Protein 5TBQ (pdb70)

Solvent-accessible surface area: 1868 Å² total

Organism: Conus rolani (NCBI:txid745791)

Radius of gyration: 8.28 Å; Cα contacts (8 Å, |Δi|>4): 1; chains: 1; bounding box: 26×5×5 Å

Sequence (13 aa):
GELAKAFARLANYGELAKAFARLANYGELAKAFARLANYGELAKAFARLANYGELAKAFARLANYGELAKAFARLANYGELAKAFARLANYGELAKAFARLANYGELAKAFARLANYGELAKAFARLANYGELAKAFARLANYGELAKAFARLANYGELAKAFARLANYGELAKAFARLANYGELAKAFARLANYGELAKAFARLANYGELAKAFARLANYGELAKAFARLANYGELAKAFARLANYGELAKAFARLANY

Structure (mmCIF, N/CA/C/O backbone):
data_5TBQ
#
_entry.id   5TBQ
#
loop_
_atom_site.group_PDB
_atom_site.id
_atom_site.type_symbol
_atom_site.label_atom_id
_atom_site.label_alt_id
_atom_site.label_comp_id
_atom_site.label_asym_id
_atom_site.label_entity_id
_atom_site.label_seq_id
_atom_site.pdbx_PDB_ins_code
_atom_site.Cartn_x
_atom_site.Cartn_y
_atom_site.Cartn_z
_atom_site.occupancy
_atom_site.B_iso_or_equiv
_atom_site.auth_seq_id
_atom_site.auth_comp_id
_atom_site.auth_asym_id
_atom_site.auth_atom_id
_atom_site.pdbx_PDB_model_num
ATOM 1 N N . GLY A 1 1 ? 2.073 3.735 1.024 1.00 0.66 1 GLY A N 1
ATOM 2 C CA . GLY A 1 1 ? 1.748 2.343 0.587 1.00 0.58 1 GLY A CA 1
ATOM 3 C C . GLY A 1 1 ? 2.927 1.421 0.912 1.00 0.45 1 GLY A C 1
ATOM 4 O O . GLY A 1 1 ? 4.037 1.872 1.091 1.00 0.51 1 GLY A O 1
ATOM 10 N N . GLU A 1 2 ? 2.694 0.137 0.995 1.00 0.39 2 GLU A N 1
ATOM 11 C CA . GLU A 1 2 ? 3.803 -0.819 1.317 1.00 0.33 2 GLU A CA 1
ATOM 12 C C . GLU A 1 2 ? 4.995 -0.596 0.371 1.00 0.26 2 GLU A C 1
ATOM 13 O O . GLU A 1 2 ? 6.120 -0.400 0.803 1.00 0.28 2 GLU A O 1
ATOM 59 N N . LEU A 1 5 ? 7.312 1.956 1.331 1.00 0.19 5 LEU A N 1
ATOM 60 C CA . LEU A 1 5 ? 8.212 1.572 2.448 1.00 0.20 5 LEU A CA 1
ATOM 61 C C . LEU A 1 5 ? 9.162 0.481 1.954 1.00 0.19 5 LEU A C 1
ATOM 62 O O . LEU A 1 5 ? 10.350 0.510 2.223 1.00 0.27 5 LEU A O 1
ATOM 78 N N . ALA A 1 6 ? 8.645 -0.475 1.223 1.00 0.19 6 ALA A N 1
ATOM 79 C CA . ALA A 1 6 ? 9.511 -1.571 0.695 1.00 0.25 6 ALA A CA 1
ATOM 80 C C . ALA A 1 6 ? 10.701 -0.958 -0.055 1.00 0.24 6 ALA A C 1
ATOM 81 O O . ALA A 1 6 ? 11.847 -1.291 0.198 1.00 0.32 6 ALA A O 1
ATOM 105 N N . LYS A 1 8 ? 12.039 2.015 0.181 1.00 0.23 8 LYS A N 1
ATOM 106 C CA . LYS A 1 8 ? 12.931 2.634 1.202 1.00 0.25 8 LYS A CA 1
ATOM 107 C C . LYS A 1 8 ? 13.595 1.526 2.021 1.00 0.27 8 LYS A C 1
ATOM 108 O O . LYS A 1 8 ? 14.797 1.521 2.223 1.00 0.33 8 LYS A O 1
ATOM 127 N N . ALA A 1 9 ? 12.822 0.578 2.483 1.00 0.26 9 ALA A N 1
ATOM 128 C CA . ALA A 1 9 ? 13.401 -0.539 3.283 1.00 0.28 9 ALA A CA 1
ATOM 129 C C . ALA A 1 9 ? 14.449 -1.292 2.450 1.00 0.24 9 ALA A C 1
ATOM 130 O O . ALA A 1 9 ? 15.476 -1.717 2.959 1.00 0.24 9 ALA A O 1
ATOM 154 N N . PHE A 1 11 ? 16.131 -0.042 -0.350 1.00 0.22 11 PHE A N 1
ATOM 155 C CA . PHE A 1 11 ? 17.259 0.896 -0.630 1.00 0.21 11 PHE A CA 1
ATOM 156 C C . PHE A 1 11 ? 18.024 1.104 0.674 1.00 0.19 11 PHE A C 1
ATOM 157 O O . PHE A 1 11 ? 19.235 1.194 0.689 1.00 0.21 11 PHE A O 1
ATOM 174 N N . ALA A 1 12 ? 17.322 1.148 1.776 1.00 0.20 12 ALA A N 1
ATOM 175 C CA . ALA A 1 12 ? 18.000 1.323 3.087 1.00 0.20 12 ALA A CA 1
ATOM 176 C C . ALA A 1 12 ? 18.993 0.179 3.294 1.00 0.17 12 ALA A C 1
ATOM 177 O O . ALA A 1 12 ? 20.001 0.339 3.945 1.00 0.21 12 ALA A O 1
ATOM 184 N N . ARG A 1 13 ? 18.716 -0.975 2.747 1.00 0.17 13 ARG A N 1
ATOM 185 C CA . ARG A 1 13 ? 19.653 -2.125 2.922 1.00 0.19 13 ARG A CA 1
ATOM 186 C C . ARG A 1 13 ? 20.853 -1.988 1.971 1.00 0.19 13 ARG A C 1
ATOM 187 O O . ARG A 1 13 ? 21.986 -1.863 2.401 1.00 0.24 13 ARG A O 1
ATOM 225 N N . LEU A 1 15 ? 21.908 0.455 0.236 1.00 0.20 15 LEU A N 1
ATOM 226 C CA . LEU A 1 15 ? 22.668 1.721 0.426 1.00 0.25 15 LEU A CA 1
ATOM 227 C C . LEU A 1 15 ? 23.215 1.822 1.860 1.00 0.26 15 LEU A C 1
ATOM 228 O O . LEU A 1 15 ? 24.074 2.634 2.142 1.00 0.31 15 LEU A O 1
ATOM 244 N N . ALA A 1 16 ? 22.747 1.002 2.765 1.00 0.27 16 ALA A N 1
ATOM 245 C CA . ALA A 1 16 ? 23.273 1.069 4.166 1.00 0.30 16 ALA A CA 1
ATOM 246 C C . ALA A 1 16 ? 24.701 0.511 4.220 1.00 0.27 16 ALA A C 1
ATOM 247 O O . ALA A 1 16 ? 25.535 0.997 4.956 1.00 0.35 16 ALA A O 1
ATOM 254 N N . ASN A 1 17 ? 24.990 -0.515 3.461 1.00 0.29 17 ASN A N 1
ATOM 255 C CA . ASN A 1 17 ? 26.368 -1.101 3.500 1.00 0.40 17 ASN A CA 1
ATOM 256 C C . ASN A 1 17 ? 27.389 -0.119 2.903 1.00 0.39 17 ASN A C 1
ATOM 257 O O . ASN A 1 17 ? 28.582 -0.347 2.959 1.00 0.48 17 ASN A O 1
ATOM 268 N N . TYR A 1 18 ? 26.938 0.966 2.331 1.00 0.36 18 TYR A N 1
ATOM 269 C CA . TYR A 1 18 ? 27.887 1.950 1.733 1.00 0.42 18 TYR A CA 1
ATOM 270 C C . TYR A 1 18 ? 28.525 2.796 2.847 1.00 0.50 18 TYR A C 1
ATOM 271 O O . TYR A 1 18 ? 28.765 3.973 2.679 1.00 0.63 18 TYR A O 1
ATOM 292 N N . GLY A 1 1 ? 1.678 3.395 0.521 1.00 0.66 1 GLY A N 2
ATOM 293 C CA . GLY A 1 1 ? 1.535 1.949 0.167 1.00 0.58 1 GLY A CA 2
ATOM 294 C C . GLY A 1 1 ? 2.782 1.187 0.630 1.00 0.45 1 GLY A C 2
ATOM 295 O O . GLY A 1 1 ? 3.795 1.782 0.928 1.00 0.51 1 GLY A O 2
ATOM 301 N N . GLU A 1 2 ? 2.715 -0.118 0.699 1.00 0.39 2 GLU A N 2
ATOM 302 C CA . GLU A 1 2 ? 3.903 -0.912 1.152 1.00 0.33 2 GLU A CA 2
ATOM 303 C C . GLU A 1 2 ? 5.104 -0.636 0.235 1.00 0.26 2 GLU A C 2
ATOM 304 O O . GLU A 1 2 ? 6.183 -0.306 0.693 1.00 0.28 2 GLU A O 2
ATOM 350 N N . LEU A 1 5 ? 7.234 1.927 1.246 1.00 0.19 5 LEU A N 2
ATOM 351 C CA . LEU A 1 5 ? 8.100 1.589 2.403 1.00 0.20 5 LEU A CA 2
ATOM 352 C C . LEU A 1 5 ? 9.115 0.543 1.950 1.00 0.19 5 LEU A C 2
ATOM 353 O O . LEU A 1 5 ? 10.299 0.663 2.200 1.00 0.27 5 LEU A O 2
ATOM 369 N N . ALA A 1 6 ? 8.656 -0.479 1.271 1.00 0.19 6 ALA A N 2
ATOM 370 C CA . ALA A 1 6 ? 9.586 -1.537 0.783 1.00 0.25 6 ALA A CA 2
ATOM 371 C C . ALA A 1 6 ? 10.775 -0.872 0.074 1.00 0.24 6 ALA A C 2
ATOM 372 O O . ALA A 1 6 ? 11.925 -1.183 0.336 1.00 0.32 6 ALA A O 2
ATOM 396 N N . LYS A 1 8 ? 11.926 2.215 0.394 1.00 0.23 8 LYS A N 2
ATOM 397 C CA . LYS A 1 8 ? 12.729 2.919 1.440 1.00 0.25 8 LYS A CA 2
ATOM 398 C C . LYS A 1 8 ? 13.404 1.889 2.349 1.00 0.27 8 LYS A C 2
ATOM 399 O O . LYS A 1 8 ? 14.556 2.027 2.714 1.00 0.33 8 LYS A O 2
ATOM 418 N N . ALA A 1 9 ? 12.694 0.858 2.716 1.00 0.26 9 ALA A N 2
ATOM 419 C CA . ALA A 1 9 ? 13.286 -0.184 3.602 1.00 0.28 9 ALA A CA 2
ATOM 420 C C . ALA A 1 9 ? 14.379 -0.958 2.853 1.00 0.24 9 ALA A C 2
ATOM 421 O O . ALA A 1 9 ? 15.367 -1.376 3.433 1.00 0.24 9 ALA A O 2
ATOM 445 N N . PHE A 1 11 ? 16.102 0.227 0.023 1.00 0.22 11 PHE A N 2
ATOM 446 C CA . PHE A 1 11 ? 17.205 1.157 -0.369 1.00 0.21 11 PHE A CA 2
ATOM 447 C C . PHE A 1 11 ? 18.192 1.214 0.790 1.00 0.19 11 PHE A C 2
ATOM 448 O O . PHE A 1 11 ? 19.392 1.157 0.606 1.00 0.21 11 PHE A O 2
ATOM 465 N N . ALA A 1 12 ? 17.688 1.273 1.991 1.00 0.20 12 ALA A N 2
ATOM 466 C CA . ALA A 1 12 ? 18.582 1.290 3.174 1.00 0.20 12 ALA A CA 2
ATOM 467 C C . ALA A 1 12 ? 19.404 0.004 3.172 1.00 0.17 12 ALA A C 2
ATOM 468 O O . ALA A 1 12 ? 20.596 0.015 3.399 1.00 0.21 12 ALA A O 2
ATOM 475 N N . ARG A 1 13 ? 18.773 -1.107 2.895 1.00 0.17 13 ARG A N 2
ATOM 476 C CA . ARG A 1 13 ? 19.513 -2.399 2.866 1.00 0.19 13 ARG A CA 2
ATOM 477 C C . ARG A 1 13 ? 20.575 -2.368 1.761 1.00 0.19 13 ARG A C 2
ATOM 478 O O . ARG A 1 13 ? 21.707 -2.755 1.971 1.00 0.24 13 ARG A O 2
ATOM 516 N N . LEU A 1 15 ? 21.720 0.453 0.044 1.00 0.20 15 LEU A N 2
ATOM 517 C CA . LEU A 1 15 ? 22.640 1.599 0.233 1.00 0.25 15 LEU A CA 2
ATOM 518 C C . LEU A 1 15 ? 23.458 1.421 1.517 1.00 0.26 15 LEU A C 2
ATOM 519 O O . LEU A 1 15 ? 24.635 1.734 1.552 1.00 0.31 15 LEU A O 2
ATOM 535 N N . ALA A 1 16 ? 22.876 0.890 2.562 1.00 0.27 16 ALA A N 2
ATOM 536 C CA . ALA A 1 16 ? 23.673 0.675 3.808 1.00 0.30 16 ALA A CA 2
ATOM 537 C C . ALA A 1 16 ? 24.653 -0.478 3.564 1.00 0.27 16 ALA A C 2
ATOM 538 O O . ALA A 1 16 ? 25.707 -0.554 4.166 1.00 0.35 16 ALA A O 2
ATOM 545 N N . ASN A 1 17 ? 24.309 -1.369 2.669 1.00 0.29 17 ASN A N 2
ATOM 546 C CA . ASN A 1 17 ? 25.213 -2.520 2.359 1.00 0.40 17 ASN A CA 2
ATOM 547 C C . ASN A 1 17 ? 26.269 -2.068 1.342 1.00 0.39 17 ASN A C 2
ATOM 548 O O . ASN A 1 17 ? 27.408 -2.487 1.403 1.00 0.48 17 ASN A O 2
ATOM 559 N N . TYR A 1 18 ? 25.907 -1.221 0.411 1.00 0.36 18 TYR A N 2
ATOM 560 C CA . TYR A 1 18 ? 26.899 -0.745 -0.598 1.00 0.42 18 TYR A CA 2
ATOM 561 C C . TYR A 1 18 ? 27.922 0.181 0.077 1.00 0.50 18 TYR A C 2
ATOM 562 O O . TYR A 1 18 ? 29.111 0.034 -0.108 1.00 0.63 18 TYR A O 2
ATOM 583 N N . GLY A 1 1 ? 2.392 3.997 1.604 1.00 0.66 1 GLY A N 3
ATOM 584 C CA . GLY A 1 1 ? 1.921 2.817 0.821 1.00 0.58 1 GLY A CA 3
ATOM 585 C C . GLY A 1 1 ? 2.795 1.608 1.159 1.00 0.45 1 GLY A C 3
ATOM 586 O O . GLY A 1 1 ? 3.781 1.726 1.861 1.00 0.51 1 GLY A O 3
ATOM 592 N N . GLU A 1 2 ? 2.450 0.456 0.656 1.00 0.39 2 GLU A N 3
ATOM 593 C CA . GLU A 1 2 ? 3.255 -0.771 0.932 1.00 0.33 2 GLU A CA 3
ATOM 594 C C . GLU A 1 2 ? 4.493 -0.790 0.029 1.00 0.26 2 GLU A C 3
ATOM 595 O O . GLU A 1 2 ? 5.562 -1.206 0.429 1.00 0.28 2 GLU A O 3
ATOM 641 N N . LEU A 1 5 ? 7.645 1.554 1.523 1.00 0.19 5 LEU A N 3
ATOM 642 C CA . LEU A 1 5 ? 8.554 0.922 2.517 1.00 0.20 5 LEU A CA 3
ATOM 643 C C . LEU A 1 5 ? 9.409 -0.140 1.827 1.00 0.19 5 LEU A C 3
ATOM 644 O O . LEU A 1 5 ? 10.613 -0.180 1.989 1.00 0.27 5 LEU A O 3
ATOM 660 N N . ALA A 1 6 ? 8.799 -0.986 1.049 1.00 0.19 6 ALA A N 3
ATOM 661 C CA . ALA A 1 6 ? 9.572 -2.038 0.330 1.00 0.25 6 ALA A CA 3
ATOM 662 C C . ALA A 1 6 ? 10.766 -1.382 -0.372 1.00 0.24 6 ALA A C 3
ATOM 663 O O . ALA A 1 6 ? 11.877 -1.869 -0.322 1.00 0.32 6 ALA A O 3
ATOM 687 N N . LYS A 1 8 ? 11.926 1.994 0.136 1.00 0.23 8 LYS A N 3
ATOM 688 C CA . LYS A 1 8 ? 12.708 2.754 1.158 1.00 0.25 8 LYS A CA 3
ATOM 689 C C . LYS A 1 8 ? 13.449 1.794 2.099 1.00 0.27 8 LYS A C 3
ATOM 690 O O . LYS A 1 8 ? 14.598 2.009 2.434 1.00 0.33 8 LYS A O 3
ATOM 709 N N . ALA A 1 9 ? 12.809 0.738 2.523 1.00 0.26 9 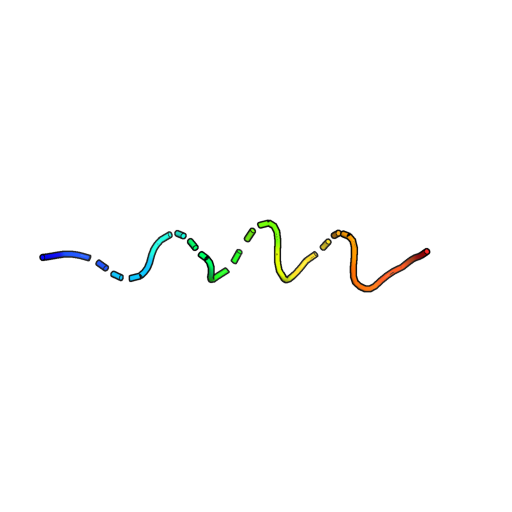ALA A N 3
ATOM 710 C CA . ALA A 1 9 ? 13.488 -0.225 3.439 1.00 0.28 9 ALA A CA 3
ATOM 711 C C . ALA A 1 9 ? 14.560 -0.999 2.665 1.00 0.24 9 ALA A C 3
ATOM 712 O O . ALA A 1 9 ? 15.658 -1.215 3.147 1.00 0.24 9 ALA A O 3
ATOM 736 N N . PHE A 1 11 ? 16.125 -0.008 -0.081 1.00 0.22 11 PHE A N 3
ATOM 737 C CA . PHE A 1 11 ? 17.217 0.954 -0.428 1.00 0.21 11 PHE A CA 3
ATOM 738 C C . PHE A 1 11 ? 18.030 1.221 0.836 1.00 0.19 11 PHE A C 3
ATOM 739 O O . PHE A 1 11 ? 19.232 1.387 0.793 1.00 0.21 11 PHE A O 3
ATOM 756 N N . ALA A 1 12 ? 17.376 1.241 1.964 1.00 0.20 12 ALA A N 3
ATOM 757 C CA . ALA A 1 12 ? 18.091 1.482 3.244 1.00 0.20 12 ALA A CA 3
ATOM 758 C C . ALA A 1 12 ? 19.126 0.378 3.469 1.00 0.17 12 ALA A C 3
ATOM 759 O O . ALA A 1 12 ? 20.117 0.580 4.130 1.00 0.21 12 ALA A O 3
ATOM 766 N N . ARG A 1 13 ? 18.906 -0.789 2.926 1.00 0.17 13 ARG A N 3
ATOM 767 C CA . ARG A 1 13 ? 19.892 -1.893 3.125 1.00 0.19 13 ARG A CA 3
ATOM 768 C C . ARG A 1 13 ? 21.041 -1.762 2.115 1.00 0.19 13 ARG A C 3
ATOM 769 O O . ARG A 1 13 ? 22.188 -1.556 2.483 1.00 0.24 13 ARG A O 3
ATOM 807 N N . LEU A 1 15 ? 21.931 0.635 0.104 1.00 0.20 15 LEU A N 3
ATOM 808 C CA . LEU A 1 15 ? 22.681 1.917 0.209 1.00 0.25 15 LEU A CA 3
ATOM 809 C C . LEU A 1 15 ? 23.362 2.021 1.581 1.00 0.26 15 LEU A C 3
ATOM 810 O O . LEU A 1 15 ? 24.387 2.661 1.717 1.00 0.31 15 LEU A O 3
ATOM 826 N N . ALA A 1 16 ? 22.835 1.374 2.590 1.00 0.27 16 ALA A N 3
ATOM 827 C CA . ALA A 1 16 ? 23.507 1.431 3.923 1.00 0.30 16 ALA A CA 3
ATOM 828 C C . ALA A 1 16 ? 24.694 0.466 3.919 1.00 0.27 16 ALA A C 3
ATOM 829 O O . ALA A 1 16 ? 25.762 0.778 4.405 1.00 0.35 16 ALA A O 3
ATOM 836 N N . ASN A 1 17 ? 24.518 -0.708 3.364 1.00 0.29 17 ASN A N 3
ATOM 837 C CA . ASN A 1 17 ? 25.646 -1.684 3.323 1.00 0.40 17 ASN A CA 3
ATOM 838 C C . ASN A 1 17 ? 26.604 -1.295 2.191 1.00 0.39 17 ASN A C 3
ATOM 839 O O . ASN A 1 17 ? 27.709 -1.794 2.101 1.00 0.48 17 ASN A O 3
ATOM 850 N N . TYR A 1 18 ? 26.179 -0.413 1.324 1.00 0.36 18 TYR A N 3
ATOM 851 C CA . TYR A 1 18 ? 27.052 0.016 0.189 1.00 0.42 18 TYR A CA 3
ATOM 852 C C . TYR A 1 18 ? 28.209 0.881 0.714 1.00 0.50 18 TYR A C 3
ATOM 853 O O . TYR A 1 18 ? 29.349 0.684 0.348 1.00 0.63 18 TYR A O 3
ATOM 874 N N . GLY A 1 1 ? 2.498 3.590 -0.132 1.00 0.66 1 GLY A N 4
ATOM 875 C CA . GLY A 1 1 ? 3.023 3.245 1.222 1.00 0.58 1 GLY A CA 4
ATOM 876 C C . GLY A 1 1 ? 3.706 1.869 1.197 1.00 0.45 1 GLY A C 4
ATOM 877 O O . GLY A 1 1 ? 4.896 1.759 1.417 1.00 0.51 1 GLY A O 4
ATOM 883 N N . GLU A 1 2 ? 2.954 0.822 0.951 1.00 0.39 2 GLU A N 4
ATOM 884 C CA . GLU A 1 2 ? 3.541 -0.559 0.936 1.00 0.33 2 GLU A CA 4
ATOM 885 C C . GLU A 1 2 ? 4.765 -0.634 0.010 1.00 0.26 2 GLU A C 4
ATOM 886 O O . GLU A 1 2 ? 5.846 -1.008 0.427 1.00 0.28 2 GLU A O 4
ATOM 932 N N . LEU A 1 5 ? 7.473 2.032 1.354 1.00 0.19 5 LEU A N 4
ATOM 933 C CA . LEU A 1 5 ? 8.258 1.559 2.524 1.00 0.20 5 LEU A CA 4
ATOM 934 C C . LEU A 1 5 ? 9.154 0.398 2.089 1.00 0.19 5 LEU A C 4
ATOM 935 O O . LEU A 1 5 ? 10.334 0.367 2.387 1.00 0.27 5 LEU A O 4
ATOM 951 N N . ALA A 1 6 ? 8.607 -0.541 1.367 1.00 0.19 6 ALA A N 4
ATOM 952 C CA . ALA A 1 6 ? 9.428 -1.693 0.883 1.00 0.25 6 ALA A CA 4
ATOM 953 C C . ALA A 1 6 ? 10.651 -1.146 0.140 1.00 0.24 6 ALA A C 4
ATOM 954 O O . ALA A 1 6 ? 11.779 -1.504 0.434 1.00 0.32 6 ALA A O 4
ATOM 978 N N . LYS A 1 8 ? 11.940 1.859 0.304 1.00 0.23 8 LYS A N 4
ATOM 979 C CA . LYS A 1 8 ? 12.751 2.566 1.340 1.00 0.25 8 LYS A CA 4
ATOM 980 C C . LYS A 1 8 ? 13.501 1.528 2.180 1.00 0.27 8 LYS A C 4
ATOM 981 O O . LYS A 1 8 ? 14.696 1.631 2.404 1.00 0.33 8 LYS A O 4
ATOM 1000 N N . ALA A 1 9 ? 12.798 0.529 2.639 1.00 0.26 9 ALA A N 4
ATOM 1001 C CA . ALA A 1 9 ? 13.434 -0.533 3.468 1.00 0.28 9 ALA A CA 4
ATOM 1002 C C . ALA A 1 9 ? 14.564 -1.214 2.688 1.00 0.24 9 ALA A C 4
ATOM 1003 O O . ALA A 1 9 ? 15.663 -1.376 3.187 1.00 0.24 9 ALA A O 4
ATOM 1027 N N . PHE A 1 11 ? 16.108 -0.086 -0.017 1.00 0.22 11 PHE A N 4
ATOM 1028 C CA . PHE A 1 11 ? 17.148 0.933 -0.353 1.00 0.21 11 PHE A CA 4
ATOM 1029 C C . PHE A 1 11 ? 17.987 1.164 0.898 1.00 0.19 11 PHE A C 4
ATOM 1030 O O . PHE A 1 11 ? 19.196 1.258 0.837 1.00 0.21 11 PHE A O 4
ATOM 1047 N N . ALA A 1 12 ? 17.356 1.199 2.043 1.00 0.20 12 ALA A N 4
ATOM 1048 C CA . ALA A 1 12 ? 18.120 1.378 3.304 1.00 0.20 12 ALA A CA 4
ATOM 1049 C C . ALA A 1 12 ? 19.101 0.217 3.423 1.00 0.17 12 ALA A C 4
ATOM 1050 O O . ALA A 1 12 ? 20.119 0.313 4.070 1.00 0.21 12 ALA A O 4
ATOM 1057 N N . ARG A 1 13 ? 18.801 -0.879 2.779 1.00 0.17 13 ARG A N 4
ATOM 1058 C CA . ARG A 1 13 ? 19.713 -2.052 2.828 1.00 0.19 13 ARG A CA 4
ATOM 1059 C C . ARG A 1 13 ? 20.809 -1.873 1.770 1.00 0.19 13 ARG A C 4
ATOM 1060 O O . ARG A 1 13 ? 21.983 -1.759 2.092 1.00 0.24 13 ARG A O 4
ATOM 1098 N N . LEU A 1 15 ? 21.682 0.663 0.092 1.00 0.20 15 LEU A N 4
ATOM 1099 C CA . LEU A 1 15 ? 22.464 1.904 0.315 1.00 0.25 15 LEU A CA 4
ATOM 1100 C C . LEU A 1 15 ? 23.210 1.827 1.654 1.00 0.26 15 LEU A C 4
ATOM 1101 O O . LEU A 1 15 ? 24.216 2.485 1.846 1.00 0.31 15 LEU A O 4
ATOM 1117 N N . ALA A 1 16 ? 22.764 1.000 2.566 1.00 0.27 16 ALA A N 4
ATOM 1118 C CA . ALA A 1 16 ? 23.499 0.873 3.861 1.00 0.30 16 ALA A CA 4
ATOM 1119 C C . ALA A 1 16 ? 24.750 0.019 3.625 1.00 0.27 16 ALA A C 4
ATOM 1120 O O . ALA A 1 16 ? 25.786 0.246 4.212 1.00 0.35 16 ALA A O 4
ATOM 1127 N N . ASN A 1 17 ? 24.661 -0.954 2.750 1.00 0.29 17 ASN A N 4
ATOM 1128 C CA . ASN A 1 17 ? 25.853 -1.809 2.458 1.00 0.40 17 ASN A CA 4
ATOM 1129 C C . ASN A 1 17 ? 26.612 -1.225 1.263 1.00 0.39 17 ASN A C 4
ATOM 1130 O O . ASN A 1 17 ? 27.572 -1.795 0.786 1.00 0.48 17 ASN A O 4
ATOM 1141 N N . TYR A 1 18 ? 26.175 -0.099 0.765 1.00 0.36 18 TYR A N 4
ATOM 1142 C CA . TYR A 1 18 ? 26.854 0.528 -0.410 1.00 0.42 18 TYR A CA 4
ATOM 1143 C C . TYR A 1 18 ? 28.198 1.143 0.016 1.00 0.50 18 TYR A C 4
ATOM 1144 O O . TYR A 1 18 ? 29.209 0.929 -0.619 1.00 0.63 18 TYR A O 4
ATOM 1165 N N . GLY A 1 1 ? 1.952 3.603 -0.437 1.00 0.66 1 GLY A N 5
ATOM 1166 C CA . GLY A 1 1 ? 2.700 3.645 0.860 1.00 0.58 1 GLY A CA 5
ATOM 1167 C C . GLY A 1 1 ? 3.495 2.346 1.032 1.00 0.45 1 GLY A C 5
ATOM 1168 O O . GLY A 1 1 ? 4.709 2.353 1.075 1.00 0.51 1 GLY A O 5
ATOM 1174 N N . GLU A 1 2 ? 2.809 1.238 1.119 1.00 0.39 2 GLU A N 5
ATOM 1175 C CA . GLU A 1 2 ? 3.489 -0.086 1.278 1.00 0.33 2 GLU A CA 5
ATOM 1176 C C . GLU A 1 2 ? 4.686 -0.191 0.321 1.00 0.26 2 GLU A C 5
ATOM 1177 O O . GLU A 1 2 ? 5.810 -0.410 0.740 1.00 0.28 2 GLU A O 5
ATOM 1223 N N . LEU A 1 5 ? 7.514 2.040 1.437 1.00 0.19 5 LEU A N 5
ATOM 1224 C CA . LEU A 1 5 ? 8.244 1.444 2.587 1.00 0.20 5 LEU A CA 5
ATOM 1225 C C . LEU A 1 5 ? 9.095 0.284 2.071 1.00 0.19 5 LEU A C 5
ATOM 1226 O O . LEU A 1 5 ? 10.277 0.190 2.352 1.00 0.27 5 LEU A O 5
ATOM 1242 N N . ALA A 1 6 ? 8.501 -0.592 1.299 1.00 0.19 6 ALA A N 5
ATOM 1243 C CA . ALA A 1 6 ? 9.260 -1.747 0.738 1.00 0.25 6 ALA A CA 5
ATOM 1244 C C . ALA A 1 6 ? 10.487 -1.230 -0.020 1.00 0.24 6 ALA A C 5
ATOM 1245 O O . ALA A 1 6 ? 11.601 -1.671 0.206 1.00 0.32 6 ALA A O 5
ATOM 1269 N N . LYS A 1 8 ? 11.997 1.716 0.187 1.00 0.23 8 LYS A N 5
ATOM 1270 C CA . LYS A 1 8 ? 12.910 2.327 1.189 1.00 0.25 8 LYS A CA 5
ATOM 1271 C C . LYS A 1 8 ? 13.571 1.212 2.004 1.00 0.27 8 LYS A C 5
ATOM 1272 O O . LYS A 1 8 ? 14.765 1.224 2.251 1.00 0.33 8 LYS A O 5
ATOM 1291 N N . ALA A 1 9 ? 12.795 0.247 2.421 1.00 0.26 9 ALA A N 5
ATOM 1292 C CA . ALA A 1 9 ? 13.353 -0.879 3.224 1.00 0.28 9 ALA A CA 5
ATOM 1293 C C . ALA A 1 9 ? 14.487 -1.581 2.460 1.00 0.24 9 ALA A C 5
ATOM 1294 O O . ALA A 1 9 ? 15.521 -1.907 3.030 1.00 0.24 9 ALA A O 5
ATOM 1318 N N . PHE A 1 11 ? 16.150 -0.353 -0.385 1.00 0.22 11 PHE A N 5
ATOM 1319 C CA . PHE A 1 11 ? 17.195 0.659 -0.731 1.00 0.21 11 PHE A CA 5
ATOM 1320 C C . PHE A 1 11 ? 18.002 0.942 0.528 1.00 0.19 11 PHE A C 5
ATOM 1321 O O . PHE A 1 11 ? 19.208 1.066 0.484 1.00 0.21 11 PHE A O 5
ATOM 1338 N N . ALA A 1 12 ? 17.354 0.999 1.659 1.00 0.20 12 ALA A N 5
ATOM 1339 C CA . ALA A 1 12 ? 18.098 1.240 2.920 1.00 0.20 12 ALA A CA 5
ATOM 1340 C C . ALA A 1 12 ? 19.192 0.179 3.065 1.00 0.17 12 ALA A C 5
ATOM 1341 O O . ALA A 1 12 ? 20.306 0.477 3.447 1.00 0.21 12 ALA A O 5
ATOM 1348 N N . ARG A 1 13 ? 18.888 -1.059 2.754 1.00 0.17 13 ARG A N 5
ATOM 1349 C CA . ARG A 1 13 ? 19.925 -2.129 2.879 1.00 0.19 13 ARG A CA 5
ATOM 1350 C C . ARG A 1 13 ? 21.099 -1.834 1.940 1.00 0.19 13 ARG A C 5
ATOM 1351 O O . ARG A 1 13 ? 22.210 -1.602 2.377 1.00 0.24 13 ARG A O 5
ATOM 1389 N N . LEU A 1 15 ? 21.741 0.771 0.298 1.00 0.20 15 LEU A N 5
ATOM 1390 C CA . LEU A 1 15 ? 22.269 2.126 0.598 1.00 0.25 15 LEU A CA 5
ATOM 1391 C C . LEU A 1 15 ? 23.073 2.059 1.897 1.00 0.26 15 LEU A C 5
ATOM 1392 O O . LEU A 1 15 ? 24.197 2.530 1.965 1.00 0.31 15 LEU A O 5
ATOM 1408 N N . ALA A 1 16 ? 22.530 1.442 2.915 1.00 0.27 16 ALA A N 5
ATOM 1409 C CA . ALA A 1 16 ? 23.286 1.309 4.192 1.00 0.30 16 ALA A CA 5
ATOM 1410 C C . ALA A 1 16 ? 24.500 0.415 3.929 1.00 0.27 16 ALA A C 5
ATOM 1411 O O . ALA A 1 16 ? 25.577 0.641 4.445 1.00 0.35 16 ALA A O 5
ATOM 1418 N N . ASN A 1 17 ? 24.333 -0.592 3.109 1.00 0.29 17 ASN A N 5
ATOM 1419 C CA . ASN A 1 17 ? 25.476 -1.491 2.783 1.00 0.40 17 ASN A CA 5
ATOM 1420 C C . ASN A 1 17 ? 26.463 -0.712 1.904 1.00 0.39 17 ASN A C 5
ATOM 1421 O O . ASN A 1 17 ? 27.663 -0.831 2.060 1.00 0.48 17 ASN A O 5
ATOM 1432 N N . TYR A 1 18 ? 25.969 0.096 0.997 1.00 0.36 18 TYR A N 5
ATOM 1433 C CA . TYR A 1 18 ? 26.880 0.899 0.131 1.00 0.42 18 TYR A CA 5
ATOM 1434 C C . TYR A 1 18 ? 27.458 2.068 0.942 1.00 0.50 18 TYR A C 5
ATOM 1435 O O . TYR A 1 18 ? 28.651 2.283 0.957 1.00 0.63 18 TYR A O 5
ATOM 1456 N N . GLY A 1 1 ? 1.964 4.202 0.751 1.00 0.66 1 GLY A N 6
ATOM 1457 C CA . GLY A 1 1 ? 1.633 2.798 0.366 1.00 0.58 1 GLY A CA 6
ATOM 1458 C C . GLY A 1 1 ? 2.684 1.858 0.954 1.00 0.45 1 GLY A C 6
ATOM 1459 O O . GLY A 1 1 ? 3.610 2.290 1.608 1.00 0.51 1 GLY A O 6
ATOM 1465 N N . GLU A 1 2 ? 2.559 0.582 0.715 1.00 0.39 2 GLU A N 6
ATOM 1466 C CA . GLU A 1 2 ? 3.557 -0.391 1.252 1.00 0.33 2 GLU A CA 6
ATOM 1467 C C . GLU A 1 2 ? 4.806 -0.392 0.363 1.00 0.26 2 GLU A C 6
ATOM 1468 O O . GLU A 1 2 ? 5.927 -0.394 0.846 1.00 0.28 2 GLU A O 6
ATOM 1514 N N . LEU A 1 5 ? 7.409 1.887 1.370 1.00 0.19 5 LEU A N 6
ATOM 1515 C CA . LEU A 1 5 ? 8.289 1.452 2.485 1.00 0.20 5 LEU A CA 6
ATOM 1516 C C . LEU A 1 5 ? 9.191 0.326 1.986 1.00 0.19 5 LEU A C 6
ATOM 1517 O O . LEU A 1 5 ? 10.386 0.328 2.216 1.00 0.27 5 LEU A O 6
ATOM 1533 N N . ALA A 1 6 ? 8.624 -0.631 1.293 1.00 0.19 6 ALA A N 6
ATOM 1534 C CA . ALA A 1 6 ? 9.440 -1.763 0.760 1.00 0.25 6 ALA A CA 6
ATOM 1535 C C . ALA A 1 6 ? 10.658 -1.202 0.020 1.00 0.24 6 ALA A C 6
ATOM 1536 O O . ALA A 1 6 ? 11.785 -1.602 0.261 1.00 0.32 6 ALA A O 6
ATOM 1560 N N . LYS A 1 8 ? 12.091 1.718 0.317 1.00 0.23 8 LYS A N 6
ATOM 1561 C CA . LYS A 1 8 ? 12.987 2.301 1.355 1.00 0.25 8 LYS A CA 6
ATOM 1562 C C . LYS A 1 8 ? 13.631 1.166 2.153 1.00 0.27 8 LYS A C 6
ATOM 1563 O O . LYS A 1 8 ? 14.821 1.166 2.405 1.00 0.33 8 LYS A O 6
ATOM 1582 N N . ALA A 1 9 ? 12.851 0.193 2.539 1.00 0.26 9 ALA A N 6
ATOM 1583 C CA . ALA A 1 9 ? 13.411 -0.951 3.313 1.00 0.28 9 ALA A CA 6
ATOM 1584 C C . ALA A 1 9 ? 14.548 -1.609 2.519 1.00 0.24 9 ALA A C 6
ATOM 1585 O O . ALA A 1 9 ? 15.596 -1.916 3.060 1.00 0.24 9 ALA A O 6
ATOM 1609 N N . PHE A 1 11 ? 16.198 -0.253 -0.293 1.00 0.22 11 PHE A N 6
ATOM 1610 C CA . PHE A 1 11 ? 17.254 0.760 -0.604 1.00 0.21 11 PHE A CA 6
ATOM 1611 C C . PHE A 1 11 ? 18.076 1.000 0.654 1.00 0.19 11 PHE A C 6
ATOM 1612 O O . PHE A 1 11 ? 19.274 1.196 0.594 1.00 0.21 11 PHE A O 6
ATOM 1629 N N . ALA A 1 12 ? 17.454 0.946 1.797 1.00 0.20 12 ALA A N 6
ATOM 1630 C CA . ALA A 1 12 ? 18.210 1.140 3.056 1.00 0.20 12 ALA A CA 6
ATOM 1631 C C . ALA A 1 12 ? 19.300 0.068 3.145 1.00 0.17 12 ALA A C 6
ATOM 1632 O O . ALA A 1 12 ? 20.428 0.348 3.487 1.00 0.21 12 ALA A O 6
ATOM 1639 N N . ARG A 1 13 ? 18.971 -1.158 2.827 1.00 0.17 13 ARG A N 6
ATOM 1640 C CA . ARG A 1 13 ? 19.991 -2.247 2.897 1.00 0.19 13 ARG A CA 6
ATOM 1641 C C . ARG A 1 13 ? 21.155 -1.952 1.942 1.00 0.19 13 ARG A C 6
ATOM 1642 O O . ARG A 1 13 ? 22.289 -1.789 2.358 1.00 0.24 13 ARG A O 6
ATOM 1680 N N . LEU A 1 15 ? 21.923 0.749 0.199 1.00 0.20 15 LEU A N 6
ATOM 1681 C CA . LEU A 1 15 ? 22.581 2.061 0.438 1.00 0.25 15 LEU A CA 6
ATOM 1682 C C . LEU A 1 15 ? 23.212 2.108 1.837 1.00 0.26 15 LEU A C 6
ATOM 1683 O O . LEU A 1 15 ? 24.319 2.592 1.996 1.00 0.31 15 LEU A O 6
ATOM 1699 N N . ALA A 1 16 ? 22.559 1.594 2.849 1.00 0.27 16 ALA A N 6
ATOM 1700 C CA . ALA A 1 16 ? 23.193 1.614 4.204 1.00 0.30 16 ALA A CA 6
ATOM 1701 C C . ALA A 1 16 ? 24.457 0.749 4.162 1.00 0.27 16 ALA A C 6
ATOM 1702 O O . ALA A 1 16 ? 25.421 1.003 4.858 1.00 0.35 16 ALA A O 6
ATOM 1709 N N . ASN A 1 17 ? 24.464 -0.265 3.330 1.00 0.29 17 ASN A N 6
ATOM 1710 C CA . ASN A 1 17 ? 25.672 -1.143 3.224 1.00 0.40 17 ASN A CA 6
ATOM 1711 C C . ASN A 1 17 ? 26.594 -0.595 2.129 1.00 0.39 17 ASN A C 6
ATOM 1712 O O . ASN A 1 17 ? 27.798 -0.759 2.188 1.00 0.48 17 ASN A O 6
ATOM 1723 N N . TYR A 1 18 ? 26.045 0.053 1.136 1.00 0.36 18 TYR A N 6
ATOM 1724 C CA . TYR A 1 18 ? 26.899 0.618 0.047 1.00 0.42 18 TYR A CA 6
ATOM 1725 C C . TYR A 1 18 ? 27.808 1.707 0.629 1.00 0.50 18 TYR A C 6
ATOM 1726 O O . TYR A 1 18 ? 28.989 1.746 0.359 1.00 0.63 18 TYR A O 6
ATOM 1747 N N . GLY A 1 1 ? 3.023 4.350 -0.155 1.00 0.66 1 GLY A N 7
ATOM 1748 C CA . GLY A 1 1 ? 2.962 3.829 1.242 1.00 0.58 1 GLY A CA 7
ATOM 1749 C C . GLY A 1 1 ? 3.721 2.498 1.351 1.00 0.45 1 GLY A C 7
ATOM 1750 O O . GLY A 1 1 ? 4.928 2.474 1.493 1.00 0.51 1 GLY A O 7
ATOM 1756 N N . GLU A 1 2 ? 3.014 1.396 1.309 1.00 0.39 2 GLU A N 7
ATOM 1757 C CA . GLU A 1 2 ? 3.672 0.054 1.439 1.00 0.33 2 GLU A CA 7
ATOM 1758 C C . GLU A 1 2 ? 4.841 -0.099 0.450 1.00 0.26 2 GLU A C 7
ATOM 1759 O O . GLU A 1 2 ? 5.968 -0.347 0.844 1.00 0.28 2 GLU A O 7
ATOM 1805 N N . LEU A 1 5 ? 7.715 2.102 1.296 1.00 0.19 5 LEU A N 7
ATOM 1806 C CA . LEU A 1 5 ? 8.464 1.534 2.447 1.00 0.20 5 LEU A CA 7
ATOM 1807 C C . LEU A 1 5 ? 9.233 0.306 1.966 1.00 0.19 5 LEU A C 7
ATOM 1808 O O . LEU A 1 5 ? 10.417 0.171 2.212 1.00 0.27 5 LEU A O 7
ATOM 1824 N N . ALA A 1 6 ? 8.575 -0.579 1.257 1.00 0.19 6 ALA A N 7
ATOM 1825 C CA . ALA A 1 6 ? 9.279 -1.784 0.733 1.00 0.25 6 ALA A CA 7
ATOM 1826 C C . ALA A 1 6 ? 10.520 -1.319 -0.036 1.00 0.24 6 ALA A C 7
ATOM 1827 O O . ALA A 1 6 ? 11.621 -1.786 0.197 1.00 0.32 6 ALA A O 7
ATOM 1851 N N . LYS A 1 8 ? 12.011 1.593 0.195 1.00 0.23 8 LYS A N 7
ATOM 1852 C CA . LYS A 1 8 ? 12.883 2.207 1.238 1.00 0.25 8 LYS A CA 7
ATOM 1853 C C . LYS A 1 8 ? 13.613 1.091 1.987 1.00 0.27 8 LYS A C 7
ATOM 1854 O O . LYS A 1 8 ? 14.813 1.139 2.198 1.00 0.33 8 LYS A O 7
ATOM 1873 N N . ALA A 1 9 ? 12.877 0.089 2.389 1.00 0.26 9 ALA A N 7
ATOM 1874 C CA . ALA A 1 9 ? 13.474 -1.052 3.136 1.00 0.28 9 ALA A CA 7
ATOM 1875 C C . ALA A 1 9 ? 14.627 -1.673 2.338 1.00 0.24 9 ALA A C 7
ATOM 1876 O O . ALA A 1 9 ? 15.720 -1.840 2.84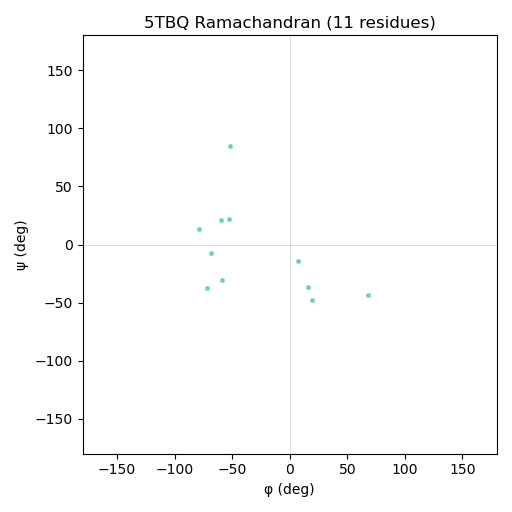8 1.00 0.24 9 ALA A O 7
ATOM 1900 N N . PHE A 1 11 ? 16.173 -0.392 -0.401 1.00 0.22 11 PHE A N 7
ATOM 1901 C CA . PHE A 1 11 ? 17.183 0.666 -0.705 1.00 0.21 11 PHE A CA 7
ATOM 1902 C C . PHE A 1 11 ? 17.968 0.937 0.568 1.00 0.19 11 PHE A C 7
ATOM 1903 O O . PHE A 1 11 ? 19.174 1.034 0.545 1.00 0.21 11 PHE A O 7
ATOM 1920 N N . ALA A 1 12 ? 17.304 1.013 1.687 1.00 0.20 12 ALA A N 7
ATOM 1921 C CA . ALA A 1 12 ? 18.034 1.244 2.958 1.00 0.20 12 ALA A CA 7
ATOM 1922 C C . ALA A 1 12 ? 19.084 0.141 3.138 1.00 0.17 12 ALA A C 7
ATOM 1923 O O . ALA A 1 12 ? 20.186 0.393 3.577 1.00 0.21 12 ALA A O 7
ATOM 1930 N N . ARG A 1 13 ? 18.753 -1.080 2.793 1.00 0.17 13 ARG A N 7
ATOM 1931 C CA . ARG A 1 13 ? 19.743 -2.189 2.945 1.00 0.19 13 ARG A CA 7
ATOM 1932 C C . ARG A 1 13 ? 20.965 -1.902 2.067 1.00 0.19 13 ARG A C 7
ATOM 1933 O O . ARG A 1 13 ? 22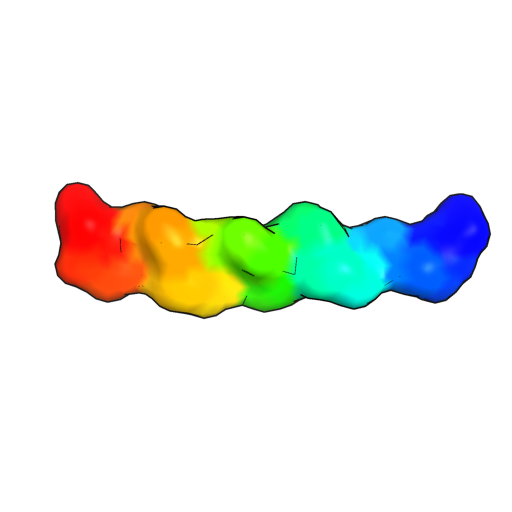.062 -1.707 2.557 1.00 0.24 13 ARG A O 7
ATOM 1971 N N . LEU A 1 15 ? 21.647 0.758 0.474 1.00 0.20 15 LEU A N 7
ATOM 1972 C CA . LEU A 1 15 ? 22.145 2.121 0.797 1.00 0.25 15 LEU A CA 7
ATOM 1973 C C . LEU A 1 15 ? 22.913 2.071 2.117 1.00 0.26 15 LEU A C 7
ATOM 1974 O O . LEU A 1 15 ? 23.988 2.630 2.235 1.00 0.31 15 LEU A O 7
ATOM 1990 N N . ALA A 1 16 ? 22.390 1.383 3.102 1.00 0.27 16 ALA A N 7
ATOM 1991 C CA . ALA A 1 16 ? 23.116 1.277 4.401 1.00 0.30 16 ALA A CA 7
ATOM 1992 C C . ALA A 1 16 ? 24.520 0.726 4.134 1.00 0.27 16 ALA A C 7
ATOM 1993 O O . ALA A 1 16 ? 25.494 1.194 4.687 1.00 0.35 16 ALA A O 7
ATOM 2000 N N . ASN A 1 17 ? 24.633 -0.252 3.269 1.00 0.29 17 ASN A N 7
ATOM 2001 C CA . ASN A 1 17 ? 25.987 -0.801 2.955 1.00 0.40 17 ASN A CA 7
ATOM 2002 C C . ASN A 1 17 ? 26.626 0.071 1.873 1.00 0.39 17 ASN A C 7
ATOM 2003 O O . ASN A 1 17 ? 27.817 0.311 1.891 1.00 0.48 17 ASN A O 7
ATOM 2014 N N . TYR A 1 18 ? 25.850 0.549 0.935 1.00 0.36 18 TYR A N 7
ATOM 2015 C CA . TYR A 1 18 ? 26.422 1.416 -0.135 1.00 0.42 18 TYR A CA 7
ATOM 2016 C C . TYR A 1 18 ? 26.882 2.747 0.479 1.00 0.50 18 TYR A C 7
ATOM 2017 O O . TYR A 1 18 ? 27.935 3.249 0.154 1.00 0.63 18 TYR A O 7
ATOM 2038 N N . GLY A 1 1 ? 2.228 3.882 -0.073 1.00 0.66 1 GLY A N 8
ATOM 2039 C CA . GLY A 1 1 ? 2.937 3.795 1.239 1.00 0.58 1 GLY A CA 8
ATOM 2040 C C . GLY A 1 1 ? 3.699 2.468 1.329 1.00 0.45 1 GLY A C 8
ATOM 2041 O O . GLY A 1 1 ? 4.912 2.443 1.394 1.00 0.51 1 GLY A O 8
ATOM 2047 N N . GLU A 1 2 ? 2.991 1.369 1.342 1.00 0.39 2 GLU A N 8
ATOM 2048 C CA . GLU A 1 2 ? 3.653 0.029 1.442 1.00 0.33 2 GLU A CA 8
ATOM 2049 C C . GLU A 1 2 ? 4.817 -0.082 0.444 1.00 0.26 2 GLU A C 8
ATOM 2050 O O . GLU A 1 2 ? 5.946 -0.344 0.822 1.00 0.28 2 GLU A O 8
ATOM 2096 N N . LEU A 1 5 ? 7.651 2.141 1.429 1.00 0.19 5 LEU A N 8
ATOM 2097 C CA . LEU A 1 5 ? 8.384 1.542 2.576 1.00 0.20 5 LEU A CA 8
ATOM 2098 C C . LEU A 1 5 ? 9.167 0.326 2.069 1.00 0.19 5 LEU A C 8
ATOM 2099 O O . LEU A 1 5 ? 10.337 0.156 2.366 1.00 0.27 5 LEU A O 8
ATOM 2115 N N . ALA A 1 6 ? 8.526 -0.508 1.286 1.00 0.19 6 ALA A N 8
ATOM 2116 C CA . ALA A 1 6 ? 9.218 -1.709 0.729 1.00 0.25 6 ALA A CA 8
ATOM 2117 C C . ALA A 1 6 ? 10.466 -1.254 -0.033 1.00 0.24 6 ALA A C 8
ATOM 2118 O O . ALA A 1 6 ? 11.568 -1.704 0.232 1.00 0.32 6 ALA A O 8
ATOM 2142 N N . LYS A 1 8 ? 12.021 1.536 0.183 1.00 0.23 8 LYS A N 8
ATOM 2143 C CA . LYS A 1 8 ? 12.924 2.132 1.208 1.00 0.25 8 LYS A CA 8
ATOM 2144 C C . LYS A 1 8 ? 13.627 1.002 1.964 1.00 0.27 8 LYS A C 8
ATOM 2145 O O . LYS A 1 8 ? 14.827 1.023 2.166 1.00 0.33 8 LYS A O 8
ATOM 2164 N N . ALA A 1 9 ? 12.877 0.014 2.371 1.00 0.26 9 ALA A N 8
ATOM 2165 C CA . ALA A 1 9 ? 13.469 -1.139 3.110 1.00 0.28 9 ALA A CA 8
ATOM 2166 C C . ALA A 1 9 ? 14.598 -1.772 2.284 1.00 0.24 9 ALA A C 8
ATOM 2167 O O . ALA A 1 9 ? 15.678 -2.021 2.788 1.00 0.24 9 ALA A O 8
ATOM 2191 N N . PHE A 1 11 ? 16.152 -0.394 -0.440 1.00 0.22 11 PHE A N 8
ATOM 2192 C CA . PHE A 1 11 ? 17.183 0.657 -0.710 1.00 0.21 11 PHE A CA 8
ATOM 2193 C C . PHE A 1 11 ? 17.946 0.917 0.586 1.00 0.19 11 PHE A C 8
ATOM 2194 O O . PHE A 1 11 ? 19.150 1.077 0.586 1.00 0.21 11 PHE A O 8
ATOM 2211 N N . ALA A 1 12 ? 17.260 0.921 1.698 1.00 0.20 12 ALA A N 8
ATOM 2212 C CA . ALA A 1 12 ? 17.951 1.141 2.993 1.00 0.20 12 ALA A CA 8
ATOM 2213 C C . ALA A 1 12 ? 18.996 0.046 3.186 1.00 0.17 12 ALA A C 8
ATOM 2214 O O . ALA A 1 12 ? 20.030 0.268 3.773 1.00 0.21 12 ALA A O 8
ATOM 2221 N N . ARG A 1 13 ? 18.740 -1.134 2.686 1.00 0.17 13 ARG A N 8
ATOM 2222 C CA . ARG A 1 13 ? 19.733 -2.232 2.846 1.00 0.19 13 ARG A CA 8
ATOM 2223 C C . ARG A 1 13 ? 20.944 -1.962 1.945 1.00 0.19 13 ARG A C 8
ATOM 2224 O O . ARG A 1 13 ? 22.046 -1.771 2.420 1.00 0.24 13 ARG A O 8
ATOM 2262 N N . LEU A 1 15 ? 21.773 0.672 0.300 1.00 0.20 15 LEU A N 8
ATOM 2263 C CA . LEU A 1 15 ? 22.391 2.003 0.549 1.00 0.25 15 LEU A CA 8
ATOM 2264 C C . LEU A 1 15 ? 22.905 2.105 1.994 1.00 0.26 15 LEU A C 8
ATOM 2265 O O . LEU A 1 15 ? 23.729 2.949 2.300 1.00 0.31 15 LEU A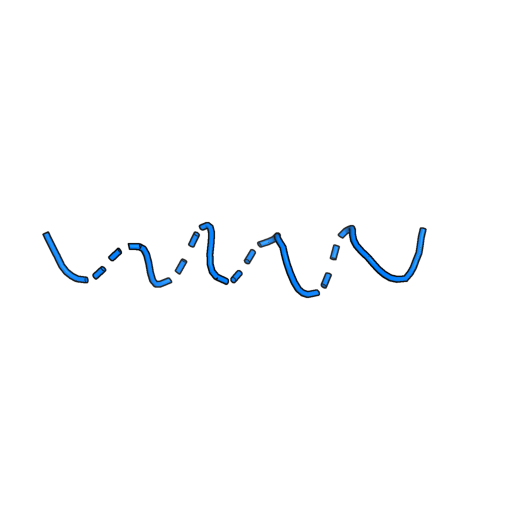 O 8
ATOM 2281 N N . ALA A 1 16 ? 22.468 1.238 2.879 1.00 0.27 16 ALA A N 8
ATOM 2282 C CA . ALA A 1 16 ? 22.989 1.296 4.282 1.00 0.30 16 ALA A CA 8
ATOM 2283 C C . ALA A 1 16 ? 24.479 0.951 4.258 1.00 0.27 16 ALA A C 8
ATOM 2284 O O . ALA A 1 16 ? 25.296 1.649 4.825 1.00 0.35 16 ALA A O 8
ATOM 2291 N N . ASN A 1 17 ? 24.843 -0.110 3.584 1.00 0.29 17 ASN A N 8
ATOM 2292 C CA . ASN A 1 17 ? 26.287 -0.478 3.501 1.00 0.40 17 ASN A CA 8
ATOM 2293 C C . ASN A 1 17 ? 26.998 0.573 2.644 1.00 0.39 17 ASN A C 8
ATOM 2294 O O . ASN A 1 17 ? 28.174 0.831 2.798 1.00 0.48 17 ASN A O 8
ATOM 2305 N N . TYR A 1 18 ? 26.273 1.178 1.742 1.00 0.36 18 TYR A N 8
ATOM 2306 C CA . TYR A 1 18 ? 26.866 2.224 0.860 1.00 0.42 18 TYR A CA 8
ATOM 2307 C C . TYR A 1 18 ? 26.992 3.546 1.637 1.00 0.50 18 TYR A C 8
ATOM 2308 O O . TYR A 1 18 ? 28.051 4.132 1.698 1.00 0.63 18 TYR A O 8
ATOM 2329 N N . GLY A 1 1 ? 1.253 2.080 -0.652 1.00 0.66 1 GLY A N 9
ATOM 2330 C CA . GLY A 1 1 ? 2.094 2.541 0.499 1.00 0.58 1 GLY A CA 9
ATOM 2331 C C . GLY A 1 1 ? 3.154 1.480 0.780 1.00 0.45 1 GLY A C 9
ATOM 2332 O O . GLY A 1 1 ? 4.338 1.746 0.770 1.00 0.51 1 GLY A O 9
ATOM 2338 N N . GLU A 1 2 ? 2.720 0.273 0.990 1.00 0.39 2 GLU A N 9
ATOM 2339 C CA . GLU A 1 2 ? 3.655 -0.862 1.227 1.00 0.33 2 GLU A CA 9
ATOM 2340 C C . GLU A 1 2 ? 4.884 -0.737 0.308 1.00 0.26 2 GLU A C 9
ATOM 2341 O O . GLU A 1 2 ? 6.019 -0.831 0.747 1.00 0.28 2 GLU A O 9
ATOM 2387 N N . LEU A 1 5 ? 7.196 1.905 1.287 1.00 0.19 5 LEU A N 9
ATOM 2388 C CA . LEU A 1 5 ? 8.013 1.510 2.461 1.00 0.20 5 LEU A CA 9
ATOM 2389 C C . LEU A 1 5 ? 9.003 0.431 2.022 1.00 0.19 5 LEU A C 9
ATOM 2390 O O . LEU A 1 5 ? 10.184 0.496 2.318 1.00 0.27 5 LEU A O 9
ATOM 2406 N N . ALA A 1 6 ? 8.529 -0.559 1.303 1.00 0.19 6 ALA A N 9
ATOM 2407 C CA . ALA A 1 6 ? 9.435 -1.645 0.825 1.00 0.25 6 ALA A CA 9
ATOM 2408 C C . ALA A 1 6 ? 10.619 -1.025 0.073 1.00 0.24 6 ALA A C 9
ATOM 2409 O O . ALA A 1 6 ? 11.768 -1.334 0.336 1.00 0.32 6 ALA A O 9
ATOM 2433 N N . LYS A 1 8 ? 11.901 2.017 0.232 1.00 0.23 8 LYS A N 9
ATOM 2434 C CA . LYS A 1 8 ? 12.776 2.678 1.241 1.00 0.25 8 LYS A CA 9
ATOM 2435 C C . LYS A 1 8 ? 13.463 1.604 2.087 1.00 0.27 8 LYS A C 9
ATOM 2436 O O . LYS A 1 8 ? 14.640 1.688 2.384 1.00 0.33 8 LYS A O 9
ATOM 2455 N N . ALA A 1 9 ? 12.728 0.594 2.477 1.00 0.26 9 ALA A N 9
ATOM 2456 C CA . ALA A 1 9 ? 13.324 -0.494 3.309 1.00 0.28 9 ALA A CA 9
ATOM 2457 C C . ALA A 1 9 ? 14.420 -1.231 2.524 1.00 0.24 9 ALA A C 9
ATOM 2458 O O . ALA A 1 9 ? 15.473 -1.542 3.056 1.00 0.24 9 ALA A O 9
ATOM 2482 N N . PHE A 1 11 ? 16.092 -0.091 -0.266 1.00 0.22 11 PHE A N 9
ATOM 2483 C CA . PHE A 1 11 ? 17.197 0.861 -0.603 1.00 0.21 11 PHE A CA 9
ATOM 2484 C C . PHE A 1 11 ? 18.084 1.015 0.628 1.00 0.19 11 PHE A C 9
ATOM 2485 O O . PHE A 1 11 ? 19.291 1.123 0.530 1.00 0.21 11 PHE A O 9
ATOM 2502 N N . ALA A 1 12 ? 17.494 0.995 1.788 1.00 0.20 12 ALA A N 9
ATOM 2503 C CA . ALA A 1 12 ? 18.297 1.119 3.029 1.00 0.20 12 ALA A CA 9
ATOM 2504 C C . ALA A 1 12 ? 19.317 -0.021 3.084 1.00 0.17 12 ALA A C 9
ATOM 2505 O O . ALA A 1 12 ? 20.466 0.184 3.409 1.00 0.21 12 ALA A O 9
ATOM 2512 N N . ARG A 1 13 ? 18.913 -1.221 2.760 1.00 0.17 13 ARG A N 9
ATOM 2513 C CA . ARG A 1 13 ? 19.876 -2.364 2.803 1.00 0.19 13 ARG A CA 9
ATOM 2514 C C . ARG A 1 13 ? 21.036 -2.126 1.824 1.00 0.19 13 ARG A C 9
ATOM 2515 O O . ARG A 1 13 ? 22.186 -2.031 2.219 1.00 0.24 13 ARG A O 9
ATOM 2553 N N . LEU A 1 15 ? 21.956 0.501 0.213 1.00 0.20 15 LEU A N 9
ATOM 2554 C CA . LEU A 1 15 ? 22.690 1.778 0.446 1.00 0.25 15 LEU A CA 9
ATOM 2555 C C . LEU A 1 15 ? 23.274 1.840 1.869 1.00 0.26 15 LEU A C 9
ATOM 2556 O O . LEU A 1 15 ? 24.374 2.324 2.062 1.00 0.31 15 LEU A O 9
ATOM 2572 N N . ALA A 1 16 ? 22.583 1.342 2.863 1.00 0.27 16 ALA A N 9
ATOM 2573 C CA . ALA A 1 16 ? 23.156 1.379 4.247 1.00 0.30 16 ALA A CA 9
ATOM 2574 C C . ALA A 1 16 ? 24.260 0.323 4.363 1.00 0.27 16 ALA A C 9
ATOM 2575 O O . ALA A 1 16 ? 25.203 0.475 5.114 1.00 0.35 16 ALA A O 9
ATOM 2582 N N . ASN A 1 17 ? 24.155 -0.739 3.609 1.00 0.29 17 ASN A N 9
ATOM 2583 C CA . ASN A 1 17 ? 25.208 -1.804 3.660 1.00 0.40 17 ASN A CA 9
ATOM 2584 C C . ASN A 1 17 ? 26.242 -1.519 2.563 1.00 0.39 17 ASN A C 9
ATOM 2585 O O . ASN A 1 17 ? 27.182 -2.265 2.364 1.00 0.48 17 ASN A O 9
ATOM 2596 N N . TYR A 1 18 ? 26.070 -0.436 1.852 1.00 0.36 18 TYR A N 9
ATOM 2597 C CA . TYR A 1 18 ? 27.028 -0.082 0.763 1.00 0.42 18 TYR A CA 9
ATOM 2598 C C . TYR A 1 18 ? 28.407 0.238 1.363 1.00 0.50 18 TYR A C 9
ATOM 2599 O O . TYR A 1 18 ? 29.421 -0.192 0.859 1.00 0.63 18 TYR A O 9
ATOM 2620 N N . GLY A 1 1 ? 2.443 4.259 -0.164 1.00 0.66 1 GLY A N 10
ATOM 2621 C CA . GLY A 1 1 ? 1.815 3.136 0.591 1.00 0.58 1 GLY A CA 10
ATOM 2622 C C . GLY A 1 1 ? 2.891 2.128 1.014 1.00 0.45 1 GLY A C 10
ATOM 2623 O O . GLY A 1 1 ? 3.979 2.501 1.401 1.00 0.51 1 GLY A O 10
ATOM 2629 N N . GLU A 1 2 ? 2.587 0.858 0.951 1.00 0.39 2 GLU A N 10
ATOM 2630 C CA . GLU A 1 2 ? 3.576 -0.190 1.359 1.00 0.33 2 GLU A CA 10
ATOM 2631 C C . GLU A 1 2 ? 4.801 -0.188 0.427 1.00 0.26 2 GLU A C 10
ATOM 2632 O O . GLU A 1 2 ? 5.934 -0.175 0.877 1.00 0.28 2 GLU A O 10
ATOM 2678 N N . LEU A 1 5 ? 7.592 1.880 1.453 1.00 0.19 5 LEU A N 10
ATOM 2679 C CA . LEU A 1 5 ? 8.367 1.317 2.588 1.00 0.20 5 LEU A CA 10
ATOM 2680 C C . LEU A 1 5 ? 9.201 0.151 2.057 1.00 0.19 5 LEU A C 10
ATOM 2681 O O . LEU A 1 5 ? 10.379 0.040 2.333 1.00 0.27 5 LEU A O 10
ATOM 2697 N N . ALA A 1 6 ? 8.589 -0.706 1.279 1.00 0.19 6 ALA A N 10
ATOM 2698 C CA . ALA A 1 6 ? 9.329 -1.866 0.699 1.00 0.25 6 ALA A CA 10
ATOM 2699 C C . ALA A 1 6 ? 10.562 -1.351 -0.053 1.00 0.24 6 ALA A C 10
ATOM 2700 O O . ALA A 1 6 ? 11.672 -1.801 0.169 1.00 0.32 6 ALA A O 10
ATOM 2724 N N . LYS A 1 8 ? 12.076 1.583 0.214 1.00 0.23 8 LYS A N 10
ATOM 2725 C CA . LYS A 1 8 ? 12.982 2.153 1.251 1.00 0.25 8 LYS A CA 10
ATOM 2726 C C . LYS A 1 8 ? 13.632 1.001 2.023 1.00 0.27 8 LYS A C 10
ATOM 2727 O O . LYS A 1 8 ? 14.825 0.993 2.265 1.00 0.33 8 LYS A O 10
ATOM 2746 N N . ALA A 1 9 ? 12.849 0.025 2.401 1.00 0.26 9 ALA A N 10
ATOM 2747 C CA . ALA A 1 9 ? 13.402 -1.140 3.152 1.00 0.28 9 ALA A CA 10
ATOM 2748 C C . ALA A 1 9 ? 14.566 -1.769 2.372 1.00 0.24 9 ALA A C 10
ATOM 2749 O O . ALA A 1 9 ? 15.630 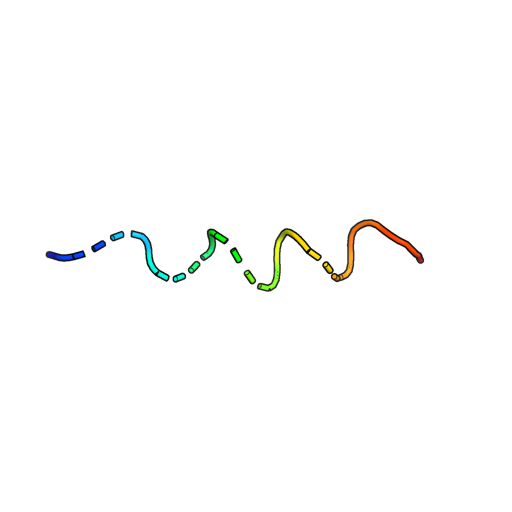-2.003 2.917 1.00 0.24 9 ALA A O 10
ATOM 2773 N N . PHE A 1 11 ? 16.187 -0.441 -0.395 1.00 0.22 11 PHE A N 10
ATOM 2774 C CA . PHE A 1 11 ? 17.210 0.604 -0.701 1.00 0.21 11 PHE A CA 10
ATOM 2775 C C . PHE A 1 11 ? 18.023 0.867 0.561 1.00 0.19 11 PHE A C 10
ATOM 2776 O O . PHE A 1 11 ? 19.215 1.093 0.504 1.00 0.21 11 PHE A O 10
ATOM 2793 N N . ALA A 1 12 ? 17.400 0.797 1.703 1.00 0.20 12 ALA A N 10
ATOM 2794 C CA . ALA A 1 12 ? 18.151 1.011 2.963 1.00 0.20 12 ALA A CA 10
ATOM 2795 C C . ALA A 1 12 ? 19.266 -0.033 3.052 1.00 0.17 12 ALA A C 10
ATOM 2796 O O . ALA A 1 12 ? 20.380 0.270 3.415 1.00 0.21 12 ALA A O 10
ATOM 2803 N N . ARG A 1 13 ? 18.973 -1.259 2.711 1.00 0.17 13 ARG A N 10
ATOM 2804 C CA . ARG A 1 13 ? 20.019 -2.323 2.775 1.00 0.19 13 ARG A CA 10
ATOM 2805 C C . ARG A 1 13 ? 21.186 -1.973 1.839 1.00 0.19 13 ARG A C 10
ATOM 2806 O O . ARG A 1 13 ? 22.309 -1.790 2.273 1.00 0.24 13 ARG A O 10
ATOM 2844 N N . LEU A 1 15 ? 21.853 0.778 0.249 1.00 0.20 15 LEU A N 10
ATOM 2845 C CA . LEU A 1 15 ? 22.431 2.130 0.505 1.00 0.25 15 LEU A CA 10
ATOM 2846 C C . LEU A 1 15 ? 22.987 2.244 1.936 1.00 0.26 15 LEU A C 10
ATOM 2847 O O . LEU A 1 15 ? 24.048 2.805 2.138 1.00 0.31 15 LEU A O 10
ATOM 2863 N N . ALA A 1 16 ? 22.322 1.706 2.928 1.00 0.27 16 ALA A N 10
ATOM 2864 C CA . ALA A 1 16 ? 22.884 1.798 4.315 1.00 0.30 16 ALA A CA 10
ATOM 2865 C C . ALA A 1 16 ? 24.206 1.027 4.359 1.00 0.27 16 ALA A C 10
ATOM 2866 O O . ALA A 1 16 ? 25.091 1.329 5.133 1.00 0.35 16 ALA A O 10
ATOM 2873 N N . ASN A 1 17 ? 24.344 0.040 3.514 1.00 0.29 17 ASN A N 10
ATOM 2874 C CA . ASN A 1 17 ? 25.614 -0.752 3.481 1.00 0.40 17 ASN A CA 10
ATOM 2875 C C . ASN A 1 17 ? 26.571 -0.105 2.469 1.00 0.39 17 ASN A C 10
ATOM 2876 O O . ASN A 1 17 ? 27.740 -0.429 2.410 1.00 0.48 17 ASN A O 10
ATOM 2887 N N . TYR A 1 18 ? 26.077 0.811 1.677 1.00 0.36 18 TYR A N 10
ATOM 2888 C CA . TYR A 1 18 ? 26.948 1.488 0.669 1.00 0.42 18 TYR A CA 10
ATOM 2889 C C . TYR A 1 18 ? 27.852 2.514 1.370 1.00 0.50 18 TYR A C 10
ATOM 2890 O O . TYR A 1 18 ? 29.056 2.480 1.233 1.00 0.63 18 TYR A O 10
ATOM 2911 N N . GLY A 1 1 ? 2.039 4.401 1.006 1.00 0.66 1 GLY A N 11
ATOM 2912 C CA . GLY A 1 1 ? 1.724 3.086 0.374 1.00 0.58 1 GLY A CA 11
ATOM 2913 C C . GLY A 1 1 ? 2.672 2.020 0.927 1.00 0.45 1 GLY A C 11
ATOM 2914 O O . GLY A 1 1 ? 3.683 2.327 1.528 1.00 0.51 1 GLY A O 11
ATOM 2920 N N . GLU A 1 2 ? 2.350 0.775 0.724 1.00 0.39 2 GLU A N 11
ATOM 2921 C CA . GLU A 1 2 ? 3.214 -0.335 1.229 1.00 0.33 2 GLU A CA 11
ATOM 2922 C C . GLU A 1 2 ? 4.403 -0.545 0.286 1.00 0.26 2 GLU A C 11
ATOM 2923 O O . GLU A 1 2 ? 5.397 -1.141 0.650 1.00 0.28 2 GLU A O 11
ATOM 2969 N N . LEU A 1 5 ? 7.711 1.742 1.621 1.00 0.19 5 LEU A N 11
ATOM 2970 C CA . LEU A 1 5 ? 8.543 1.107 2.678 1.00 0.20 5 LEU A CA 11
ATOM 2971 C C . LEU A 1 5 ? 9.357 -0.035 2.074 1.00 0.19 5 LEU A C 11
ATOM 2972 O O . LEU A 1 5 ? 10.546 -0.144 2.297 1.00 0.27 5 LEU A O 11
ATOM 2988 N N . ALA A 1 6 ? 8.731 -0.873 1.301 1.00 0.19 6 ALA A N 11
ATOM 2989 C CA . ALA A 1 6 ? 9.464 -2.004 0.661 1.00 0.25 6 ALA A CA 11
ATOM 2990 C C . ALA A 1 6 ? 10.675 -1.453 -0.102 1.00 0.24 6 ALA A C 11
ATOM 2991 O O . ALA A 1 6 ? 11.792 -1.908 0.068 1.00 0.32 6 ALA A O 11
ATOM 3015 N N . LYS A 1 8 ? 12.024 1.656 0.140 1.00 0.23 8 LYS A N 11
ATOM 3016 C CA . LYS A 1 8 ? 12.881 2.361 1.136 1.00 0.25 8 LYS A CA 11
ATOM 3017 C C . LYS A 1 8 ? 13.642 1.323 1.968 1.00 0.27 8 LYS A C 11
ATOM 3018 O O . LYS A 1 8 ? 14.833 1.446 2.204 1.00 0.33 8 LYS A O 11
ATOM 3037 N N . ALA A 1 9 ? 12.959 0.297 2.403 1.00 0.26 9 ALA A N 11
ATOM 3038 C CA . ALA A 1 9 ? 13.622 -0.761 3.217 1.00 0.28 9 ALA A CA 11
ATOM 3039 C C . ALA A 1 9 ? 14.733 -1.433 2.403 1.00 0.24 9 ALA A C 11
ATOM 3040 O O . ALA A 1 9 ? 15.843 -1.592 2.877 1.00 0.24 9 ALA A O 11
ATOM 3064 N N . PHE A 1 11 ? 16.261 -0.278 -0.362 1.00 0.22 11 PHE A N 11
ATOM 3065 C CA . PHE A 1 11 ? 17.301 0.747 -0.685 1.00 0.21 11 PHE A CA 11
ATOM 3066 C C . PHE A 1 11 ? 18.130 0.994 0.569 1.00 0.19 11 PHE A C 11
ATOM 3067 O O . PHE A 1 11 ? 19.340 1.056 0.518 1.00 0.21 11 PHE A O 11
ATOM 3084 N N . ALA A 1 12 ? 17.496 1.096 1.701 1.00 0.20 12 ALA A N 11
ATOM 3085 C CA . ALA A 1 12 ? 18.261 1.311 2.954 1.00 0.20 12 ALA A CA 11
ATOM 3086 C C . ALA A 1 12 ? 19.279 0.173 3.130 1.00 0.17 12 ALA A C 11
ATOM 3087 O O . ALA A 1 12 ? 20.405 0.396 3.531 1.00 0.21 12 ALA A O 11
ATOM 3094 N N . ARG A 1 13 ? 18.891 -1.043 2.822 1.00 0.17 13 ARG A N 11
ATOM 3095 C CA . ARG A 1 13 ? 19.833 -2.196 2.968 1.00 0.19 13 ARG A CA 11
ATOM 3096 C C . ARG A 1 13 ? 21.050 -1.983 2.061 1.00 0.19 13 ARG A C 11
ATOM 3097 O O . ARG A 1 13 ? 22.185 -2.020 2.508 1.00 0.24 13 ARG A O 11
ATOM 3135 N N . LEU A 1 15 ? 21.794 0.800 0.429 1.00 0.20 15 LEU A N 11
ATOM 3136 C CA . LEU A 1 15 ? 22.346 2.158 0.691 1.00 0.25 15 LEU A CA 11
ATOM 3137 C C . LEU A 1 15 ? 23.127 2.145 2.006 1.00 0.26 15 LEU A C 11
ATOM 3138 O O . LEU A 1 15 ? 24.270 2.565 2.056 1.00 0.31 15 LEU A O 11
ATOM 3154 N N . ALA A 1 16 ? 22.539 1.642 3.063 1.00 0.27 16 ALA A N 11
ATOM 3155 C CA . ALA A 1 16 ? 23.277 1.583 4.359 1.00 0.30 16 ALA A CA 11
ATOM 3156 C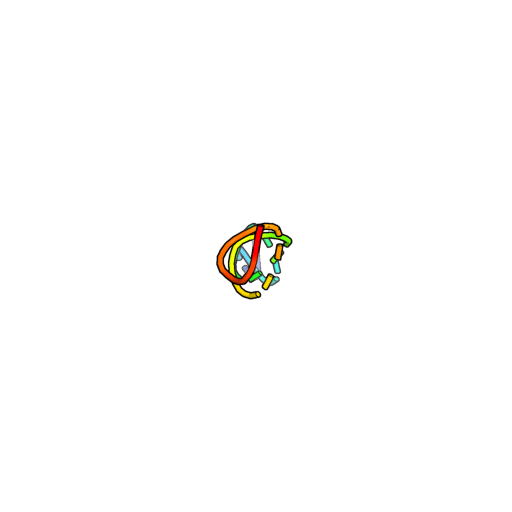 C . ALA A 1 16 ? 24.497 0.680 4.171 1.00 0.27 16 ALA A C 11
ATOM 3157 O O . ALA A 1 16 ? 25.512 0.836 4.820 1.00 0.35 16 ALA A O 11
ATOM 3164 N N . ASN A 1 17 ? 24.400 -0.251 3.260 1.00 0.29 17 ASN A N 11
ATOM 3165 C CA . ASN A 1 17 ? 25.548 -1.162 2.984 1.00 0.40 17 ASN A CA 11
ATOM 3166 C C . ASN A 1 17 ? 26.469 -0.473 1.976 1.00 0.39 17 ASN A C 11
ATOM 3167 O O . ASN A 1 17 ? 27.674 -0.624 2.020 1.00 0.48 17 ASN A O 11
ATOM 3178 N N . TYR A 1 18 ? 25.903 0.283 1.072 1.00 0.36 18 TYR A N 11
ATOM 3179 C CA . TYR A 1 18 ? 26.726 1.003 0.058 1.00 0.42 18 TYR A CA 11
ATOM 3180 C C . TYR A 1 18 ? 27.397 2.219 0.715 1.00 0.50 18 TYR A C 11
ATOM 3181 O O . TYR A 1 18 ? 28.589 2.402 0.608 1.00 0.63 18 TYR A O 11
ATOM 3202 N N . GLY A 1 1 ? 0.686 1.498 -0.561 1.00 0.66 1 GLY A N 12
ATOM 3203 C CA . GLY A 1 1 ? 1.603 2.409 0.203 1.00 0.58 1 GLY A CA 12
ATOM 3204 C C . GLY A 1 1 ? 2.829 1.613 0.643 1.00 0.45 1 GLY A C 12
ATOM 3205 O O . GLY A 1 1 ? 3.957 2.026 0.458 1.00 0.51 1 GLY A O 12
ATOM 3211 N N . GLU A 1 2 ? 2.598 0.455 1.193 1.00 0.39 2 GLU A N 12
ATOM 3212 C CA . GLU A 1 2 ? 3.700 -0.447 1.636 1.00 0.33 2 GLU A CA 12
ATOM 3213 C C . GLU A 1 2 ? 4.875 -0.400 0.644 1.00 0.26 2 GLU A C 12
ATOM 3214 O O . GLU A 1 2 ? 6.029 -0.340 1.035 1.00 0.28 2 GLU A O 12
ATOM 3260 N N . LEU A 1 5 ? 7.473 1.918 1.425 1.00 0.19 5 LEU A N 12
ATOM 3261 C CA . LEU A 1 5 ? 8.360 1.517 2.547 1.00 0.20 5 LEU A CA 12
ATOM 3262 C C . LEU A 1 5 ? 9.281 0.397 2.061 1.00 0.19 5 LEU A C 12
ATOM 3263 O O . LEU A 1 5 ? 10.475 0.415 2.299 1.00 0.27 5 LEU A O 12
ATOM 3279 N N . ALA A 1 6 ? 8.733 -0.569 1.366 1.00 0.19 6 ALA A N 12
ATOM 3280 C CA . ALA A 1 6 ? 9.574 -1.689 0.842 1.00 0.25 6 ALA A CA 12
ATOM 3281 C C . ALA A 1 6 ? 10.732 -1.104 0.028 1.00 0.24 6 ALA A C 12
ATOM 3282 O O . ALA A 1 6 ? 11.883 -1.453 0.226 1.00 0.32 6 ALA A O 12
ATOM 3306 N N . LYS A 1 8 ? 12.113 1.822 0.193 1.00 0.23 8 LYS A N 12
ATOM 3307 C CA . LYS A 1 8 ? 13.050 2.417 1.186 1.00 0.25 8 LYS A CA 12
ATOM 3308 C C . LYS A 1 8 ? 13.722 1.283 1.960 1.00 0.27 8 LYS A C 12
ATOM 3309 O O . LYS A 1 8 ? 14.927 1.259 2.128 1.00 0.33 8 LYS A O 12
ATOM 3328 N N . ALA A 1 9 ? 12.945 0.336 2.419 1.00 0.26 9 ALA A N 12
ATOM 3329 C CA . ALA A 1 9 ? 13.517 -0.813 3.177 1.00 0.28 9 ALA A CA 12
ATOM 3330 C C . ALA A 1 9 ? 14.604 -1.505 2.343 1.00 0.24 9 ALA A C 12
ATOM 3331 O O . ALA A 1 9 ? 15.657 -1.858 2.849 1.00 0.24 9 ALA A O 12
ATOM 3355 N N . PHE A 1 11 ? 16.183 -0.198 -0.536 1.00 0.22 11 PHE A N 12
ATOM 3356 C CA . PHE A 1 11 ? 17.253 0.790 -0.865 1.00 0.21 11 PHE A CA 12
ATOM 3357 C C . PHE A 1 11 ? 18.048 1.050 0.404 1.00 0.19 11 PHE A C 12
ATOM 3358 O O . PHE A 1 11 ? 19.257 1.104 0.383 1.00 0.21 11 PHE A O 12
ATOM 3375 N N . ALA A 1 12 ? 17.386 1.171 1.519 1.00 0.20 12 ALA A N 12
ATOM 3376 C CA . ALA A 1 12 ? 18.121 1.399 2.788 1.00 0.20 12 ALA A CA 12
ATOM 3377 C C . ALA A 1 12 ? 19.186 0.309 2.957 1.00 0.17 12 ALA A C 12
ATOM 3378 O O . ALA A 1 12 ? 20.274 0.567 3.424 1.00 0.21 12 ALA A O 12
ATOM 3385 N N . ARG A 1 13 ? 18.881 -0.907 2.576 1.00 0.17 13 ARG A N 12
ATOM 3386 C CA . ARG A 1 13 ? 19.885 -2.004 2.723 1.00 0.19 13 ARG A CA 12
ATOM 3387 C C . ARG A 1 13 ? 21.051 -1.786 1.751 1.00 0.19 13 ARG A C 12
ATOM 3388 O O . ARG A 1 13 ? 22.177 -1.573 2.164 1.00 0.24 13 ARG A O 12
ATOM 3426 N N . LEU A 1 15 ? 21.824 0.643 0.343 1.00 0.20 15 LEU A N 12
ATOM 3427 C CA . LEU A 1 15 ? 22.378 1.995 0.625 1.00 0.25 15 LEU A CA 12
ATOM 3428 C C . LEU A 1 15 ? 23.120 1.991 1.972 1.00 0.26 15 LEU A C 12
ATOM 3429 O O . LEU A 1 15 ? 24.208 2.520 2.091 1.00 0.31 15 LEU A O 12
ATOM 3445 N N . ALA A 1 16 ? 22.531 1.416 2.991 1.00 0.27 16 ALA A N 12
ATOM 3446 C CA . ALA A 1 16 ? 23.189 1.398 4.337 1.00 0.30 16 ALA A CA 12
ATOM 3447 C C . ALA A 1 16 ? 24.509 0.614 4.304 1.00 0.27 16 ALA A C 12
ATOM 3448 O O . ALA A 1 16 ? 25.456 0.964 4.982 1.00 0.35 16 ALA A O 12
ATOM 3455 N N . ASN A 1 17 ? 24.591 -0.448 3.543 1.00 0.29 17 ASN A N 12
ATOM 3456 C CA . ASN A 1 17 ? 25.869 -1.235 3.512 1.00 0.40 17 ASN A CA 12
ATOM 3457 C C . ASN A 1 17 ? 27.029 -0.373 2.994 1.00 0.39 17 ASN A C 12
ATOM 3458 O O . ASN A 1 17 ? 28.171 -0.777 3.049 1.00 0.48 17 ASN A O 12
ATOM 3469 N N . TYR A 1 18 ? 26.758 0.807 2.501 1.00 0.36 18 TYR A N 12
ATOM 3470 C CA . TYR A 1 18 ? 27.864 1.671 1.996 1.00 0.42 18 TYR A CA 12
ATOM 3471 C C . TYR A 1 18 ? 28.550 2.375 3.177 1.00 0.50 18 TYR A C 12
ATOM 3472 O O . TYR A 1 18 ? 28.918 3.528 3.091 1.00 0.63 18 TYR A O 12
ATOM 3493 N N . GLY A 1 1 ? 2.352 4.583 0.999 1.00 0.66 1 GLY A N 13
ATOM 3494 C CA . GLY A 1 1 ? 1.813 3.249 0.599 1.00 0.58 1 GLY A CA 13
ATOM 3495 C C . GLY A 1 1 ? 2.790 2.167 1.059 1.00 0.45 1 GLY A C 13
ATOM 3496 O O . GLY A 1 1 ? 3.854 2.465 1.556 1.00 0.51 1 GLY A O 13
ATOM 3502 N N . GLU A 1 2 ? 2.437 0.920 0.906 1.00 0.39 2 GLU A N 13
ATOM 3503 C CA . GLU A 1 2 ? 3.346 -0.181 1.351 1.00 0.33 2 GLU A CA 13
ATOM 3504 C C . GLU A 1 2 ? 4.608 -0.229 0.474 1.00 0.26 2 GLU A C 13
ATOM 3505 O O . GLU A 1 2 ? 5.721 -0.145 0.965 1.00 0.28 2 GLU A O 13
ATOM 3551 N N . LEU A 1 5 ? 7.503 1.649 1.364 1.00 0.19 5 LEU A N 13
ATOM 3552 C CA . LEU A 1 5 ? 8.374 1.189 2.472 1.00 0.20 5 LEU A CA 13
ATOM 3553 C C . LEU A 1 5 ? 9.279 0.071 1.958 1.00 0.19 5 LEU A C 13
ATOM 3554 O O . LEU A 1 5 ? 10.464 0.051 2.222 1.00 0.27 5 LEU A O 13
ATOM 3570 N N . ALA A 1 6 ? 8.725 -0.856 1.218 1.00 0.19 6 ALA A N 13
ATOM 3571 C CA . ALA A 1 6 ? 9.548 -1.978 0.674 1.00 0.25 6 ALA A CA 13
ATOM 3572 C C . ALA A 1 6 ? 10.739 -1.405 -0.099 1.00 0.24 6 ALA A C 13
ATOM 3573 O O . ALA A 1 6 ? 11.878 -1.781 0.121 1.00 0.32 6 ALA A O 13
ATOM 3597 N N . LYS A 1 8 ? 12.077 1.555 0.124 1.00 0.23 8 LYS A N 13
ATOM 3598 C CA . LYS A 1 8 ? 12.962 2.195 1.137 1.00 0.25 8 LYS A CA 13
ATOM 3599 C C . LYS A 1 8 ? 13.664 1.094 1.934 1.00 0.27 8 LYS A C 13
ATOM 3600 O O . LYS A 1 8 ? 14.862 1.133 2.151 1.00 0.33 8 LYS A O 13
ATOM 3619 N N . ALA A 1 9 ? 12.920 0.106 2.358 1.00 0.26 9 ALA A N 13
ATOM 3620 C CA . ALA A 1 9 ? 13.517 -1.015 3.136 1.00 0.28 9 ALA A CA 13
ATOM 3621 C C . ALA A 1 9 ? 14.662 -1.653 2.341 1.00 0.24 9 ALA A C 13
ATOM 3622 O O . ALA A 1 9 ? 15.743 -1.869 2.861 1.00 0.24 9 ALA A O 13
ATOM 3646 N N . PHE A 1 11 ? 16.250 -0.357 -0.455 1.00 0.22 11 PHE A N 13
ATOM 3647 C CA . PHE A 1 11 ? 17.292 0.674 -0.756 1.00 0.21 11 PHE A CA 13
ATOM 3648 C C . PHE A 1 11 ? 18.055 0.960 0.526 1.00 0.19 11 PHE A C 13
ATOM 3649 O O . PHE A 1 11 ? 19.259 1.094 0.520 1.00 0.21 11 PHE A O 13
ATOM 3666 N N . ALA A 1 12 ? 17.372 1.020 1.632 1.00 0.20 12 ALA A N 13
ATOM 3667 C CA . ALA A 1 12 ? 18.072 1.278 2.913 1.00 0.20 12 ALA A CA 13
ATOM 3668 C C . ALA A 1 12 ? 19.200 0.252 3.098 1.00 0.17 12 ALA A C 13
ATOM 3669 O O . ALA A 1 12 ? 20.261 0.580 3.586 1.00 0.21 12 ALA A O 13
ATOM 3676 N N . ARG A 1 13 ? 18.986 -0.982 2.711 1.00 0.17 13 ARG A N 13
ATOM 3677 C CA . ARG A 1 13 ? 20.060 -2.010 2.880 1.00 0.19 13 ARG A CA 13
ATOM 3678 C C . ARG A 1 13 ? 21.220 -1.733 1.910 1.00 0.19 13 ARG A C 13
ATOM 3679 O O . ARG A 1 13 ? 22.330 -1.453 2.329 1.00 0.24 13 ARG A O 13
ATOM 3717 N N . LEU A 1 15 ? 21.883 0.752 0.425 1.00 0.20 15 LEU A N 13
ATOM 3718 C CA . LEU A 1 15 ? 22.387 2.117 0.740 1.00 0.25 15 LEU A CA 13
ATOM 3719 C C . LEU A 1 15 ? 23.111 2.092 2.090 1.00 0.26 15 LEU A C 13
ATOM 3720 O O . LEU A 1 15 ? 24.263 2.466 2.191 1.00 0.31 15 LEU A O 13
ATOM 3736 N N . ALA A 1 16 ? 22.457 1.635 3.127 1.00 0.27 16 ALA A N 13
ATOM 3737 C CA . ALA A 1 16 ? 23.125 1.578 4.459 1.00 0.30 16 ALA A CA 13
ATOM 3738 C C . ALA A 1 16 ? 24.391 0.720 4.347 1.00 0.27 16 ALA A C 13
ATOM 3739 O O . ALA A 1 16 ? 25.361 0.929 5.050 1.00 0.35 16 ALA A O 13
ATOM 3746 N N . ASN A 1 17 ? 24.391 -0.232 3.454 1.00 0.29 17 ASN A N 13
ATOM 3747 C CA . ASN A 1 17 ? 25.599 -1.101 3.282 1.00 0.40 17 ASN A CA 13
ATOM 3748 C C . ASN A 1 17 ? 26.500 -0.491 2.203 1.00 0.39 17 ASN A C 13
ATOM 3749 O O . ASN A 1 17 ? 27.571 -0.989 1.917 1.00 0.48 17 ASN A O 13
ATOM 3760 N N . TYR A 1 18 ? 26.070 0.586 1.602 1.00 0.36 18 TYR A N 13
ATOM 3761 C CA . TYR A 1 18 ? 26.887 1.231 0.535 1.00 0.42 18 TYR A CA 13
ATOM 3762 C C . TYR A 1 18 ? 28.215 1.739 1.116 1.00 0.50 18 TYR A C 13
ATOM 3763 O O . TYR A 1 18 ? 29.253 1.609 0.503 1.00 0.63 18 TYR A O 13
ATOM 3784 N N . GLY A 1 1 ? 1.197 1.815 -0.774 1.00 0.66 1 GLY A N 14
ATOM 3785 C CA . GLY A 1 1 ? 2.099 2.368 0.287 1.00 0.58 1 GLY A CA 14
ATOM 3786 C C . GLY A 1 1 ? 3.203 1.351 0.585 1.00 0.45 1 GLY A C 14
ATOM 3787 O O . GLY A 1 1 ? 4.376 1.662 0.559 1.00 0.51 1 GLY A O 14
ATOM 3793 N N . GLU A 1 2 ? 2.814 0.133 0.835 1.00 0.39 2 GLU A N 14
ATOM 3794 C CA . GLU A 1 2 ? 3.785 -0.968 1.106 1.00 0.33 2 GLU A CA 14
ATOM 3795 C C . GLU A 1 2 ? 5.016 -0.847 0.191 1.00 0.26 2 GLU A C 14
ATOM 3796 O O . GLU A 1 2 ? 6.151 -0.895 0.643 1.00 0.28 2 GLU A O 14
ATOM 3842 N N . LEU A 1 5 ? 7.247 1.843 1.342 1.00 0.19 5 LEU A N 14
ATOM 3843 C CA . LEU A 1 5 ? 8.024 1.388 2.522 1.00 0.20 5 LEU A CA 14
ATOM 3844 C C . LEU A 1 5 ? 9.038 0.347 2.050 1.00 0.19 5 LEU A C 14
ATOM 3845 O O . LEU A 1 5 ? 10.213 0.412 2.371 1.00 0.27 5 LEU A O 14
ATOM 3861 N N . ALA A 1 6 ? 8.589 -0.604 1.270 1.00 0.19 6 ALA A N 14
ATOM 3862 C CA . ALA A 1 6 ? 9.514 -1.651 0.749 1.00 0.25 6 ALA A CA 14
ATOM 3863 C C . ALA A 1 6 ? 10.704 -0.973 0.061 1.00 0.24 6 ALA A C 14
ATOM 3864 O O . ALA A 1 6 ? 11.850 -1.275 0.339 1.00 0.32 6 ALA A O 14
ATOM 3888 N N . LYS A 1 8 ? 11.882 2.189 0.337 1.00 0.23 8 LYS A N 14
ATOM 3889 C CA . LYS A 1 8 ? 12.682 2.882 1.391 1.00 0.25 8 LYS A CA 14
ATOM 3890 C C . LYS A 1 8 ? 13.359 1.845 2.291 1.00 0.27 8 LYS A C 14
ATOM 3891 O O . LYS A 1 8 ? 14.525 1.959 2.621 1.00 0.33 8 LYS A O 14
ATOM 3910 N N . ALA A 1 9 ? 12.635 0.835 2.691 1.00 0.26 9 ALA A N 14
ATOM 3911 C CA . ALA A 1 9 ? 13.230 -0.208 3.575 1.00 0.28 9 ALA A CA 14
ATOM 3912 C C . ALA A 1 9 ? 14.351 -0.959 2.840 1.00 0.24 9 ALA A C 14
ATOM 3913 O O . ALA A 1 9 ? 15.357 -1.323 3.431 1.00 0.24 9 ALA A O 14
ATOM 3937 N N . PHE A 1 11 ? 16.052 0.197 -0.007 1.00 0.22 11 PHE A N 14
ATOM 3938 C CA . PHE A 1 11 ? 17.134 1.149 -0.405 1.00 0.21 11 PHE A CA 14
ATOM 3939 C C . PHE A 1 11 ? 18.105 1.243 0.763 1.00 0.19 11 PHE A C 14
ATOM 3940 O O . PHE A 1 11 ? 19.308 1.216 0.594 1.00 0.21 11 PHE A O 14
ATOM 3957 N N . ALA A 1 12 ? 17.581 1.297 1.955 1.00 0.20 12 ALA A N 14
ATOM 3958 C CA . ALA A 1 12 ? 18.458 1.345 3.147 1.00 0.20 12 ALA A CA 14
ATOM 3959 C C . ALA A 1 12 ? 19.337 0.096 3.145 1.00 0.17 12 ALA A C 14
ATOM 3960 O O . ALA A 1 12 ? 20.524 0.163 3.366 1.00 0.21 12 ALA A O 14
ATOM 3967 N N . ARG A 1 13 ? 18.762 -1.047 2.873 1.00 0.17 13 ARG A N 14
ATOM 3968 C CA . ARG A 1 13 ? 19.575 -2.296 2.845 1.00 0.19 13 ARG A CA 14
ATOM 3969 C C . ARG A 1 13 ? 20.634 -2.203 1.740 1.00 0.19 13 ARG A C 14
ATOM 3970 O O . ARG A 1 13 ? 21.807 -2.418 1.976 1.00 0.24 13 ARG A O 14
ATOM 4008 N N . LEU A 1 15 ? 21.671 0.528 0.051 1.00 0.20 15 LEU A N 14
ATOM 4009 C CA . LEU A 1 15 ? 22.567 1.692 0.266 1.00 0.25 15 LEU A CA 14
ATOM 4010 C C . LEU A 1 15 ? 23.333 1.544 1.588 1.00 0.26 15 LEU A C 14
ATOM 4011 O O . LEU A 1 15 ? 24.466 1.971 1.698 1.00 0.31 15 LEU A O 14
ATOM 4027 N N . ALA A 1 16 ? 22.757 0.914 2.578 1.00 0.27 16 ALA A N 14
ATOM 4028 C CA . ALA A 1 16 ? 23.507 0.723 3.856 1.00 0.30 16 ALA A CA 14
ATOM 4029 C C . ALA A 1 16 ? 24.486 -0.443 3.669 1.00 0.27 16 ALA A C 14
ATOM 4030 O O . ALA A 1 16 ? 25.535 -0.491 4.280 1.00 0.35 16 ALA A O 14
ATOM 4037 N N . ASN A 1 17 ? 24.153 -1.377 2.815 1.00 0.29 17 ASN A N 14
ATOM 4038 C CA . ASN A 1 17 ? 25.070 -2.534 2.575 1.00 0.40 17 ASN A CA 14
ATOM 4039 C C . ASN A 1 17 ? 26.321 -2.042 1.831 1.00 0.39 17 ASN A C 14
ATOM 4040 O O . ASN A 1 17 ? 27.416 -2.502 2.088 1.00 0.48 17 ASN A O 14
ATOM 4051 N N . TYR A 1 18 ? 26.177 -1.106 0.925 1.00 0.36 18 TYR A N 14
ATOM 4052 C CA . TYR A 1 18 ? 27.366 -0.591 0.189 1.00 0.42 18 TYR A CA 14
ATOM 4053 C C . TYR A 1 18 ? 28.164 0.351 1.106 1.00 0.50 18 TYR A C 14
ATOM 4054 O O . TYR A 1 18 ? 28.824 1.259 0.647 1.00 0.63 18 TYR A O 14
ATOM 4075 N N . GLY A 1 1 ? 2.395 3.645 0.580 1.00 0.66 1 GLY A N 15
ATOM 4076 C CA . GLY A 1 1 ? 1.896 2.301 0.996 1.00 0.58 1 GLY A CA 15
ATOM 4077 C C . GLY A 1 1 ? 3.086 1.368 1.242 1.00 0.45 1 GLY A C 15
ATOM 4078 O O . GLY A 1 1 ? 4.146 1.802 1.647 1.00 0.51 1 GLY A O 15
ATOM 4084 N N . GLU A 1 2 ? 2.917 0.092 1.009 1.00 0.39 2 GLU A N 15
ATOM 4085 C CA . GLU A 1 2 ? 4.035 -0.874 1.240 1.00 0.33 2 GLU A CA 15
ATOM 4086 C C . GLU A 1 2 ? 5.167 -0.643 0.226 1.00 0.26 2 GLU A C 15
ATOM 4087 O O . GLU A 1 2 ? 6.306 -0.425 0.594 1.00 0.28 2 GLU A O 15
ATOM 4133 N N . LEU A 1 5 ? 7.364 2.220 1.307 1.00 0.19 5 LEU A N 15
ATOM 4134 C CA . LEU A 1 5 ? 8.265 1.878 2.437 1.00 0.20 5 LEU A CA 15
ATOM 4135 C C . LEU A 1 5 ? 9.161 0.714 2.017 1.00 0.19 5 LEU A C 15
ATOM 4136 O O . LEU A 1 5 ? 10.348 0.712 2.273 1.00 0.27 5 LEU A O 15
ATOM 4152 N N . ALA A 1 6 ? 8.605 -0.260 1.355 1.00 0.19 6 ALA A N 15
ATOM 4153 C CA . ALA A 1 6 ? 9.429 -1.420 0.888 1.00 0.25 6 ALA A CA 15
ATOM 4154 C C . ALA A 1 6 ? 10.610 -0.887 0.066 1.00 0.24 6 ALA A C 15
ATOM 4155 O O . ALA A 1 6 ? 11.756 -1.208 0.330 1.00 0.32 6 ALA A O 15
ATOM 4179 N N . LYS A 1 8 ? 12.004 1.946 0.140 1.00 0.23 8 LYS A N 15
ATOM 4180 C CA . LYS A 1 8 ? 12.922 2.579 1.127 1.00 0.25 8 LYS A CA 15
ATOM 4181 C C . LYS A 1 8 ? 13.576 1.475 1.962 1.00 0.27 8 LYS A C 15
ATOM 4182 O O . LYS A 1 8 ? 14.776 1.469 2.180 1.00 0.33 8 LYS A O 15
ATOM 4201 N N . ALA A 1 9 ? 12.789 0.536 2.418 1.00 0.26 9 ALA A N 15
ATOM 4202 C CA . ALA A 1 9 ? 13.337 -0.586 3.232 1.00 0.28 9 ALA A CA 15
ATOM 4203 C C . ALA A 1 9 ? 14.397 -1.341 2.424 1.00 0.24 9 ALA A C 15
ATOM 4204 O O . ALA A 1 9 ? 15.416 -1.756 2.952 1.00 0.24 9 ALA A O 15
ATOM 4228 N N . PHE A 1 11 ? 16.076 -0.116 -0.426 1.00 0.22 11 PHE A N 15
ATOM 4229 C CA . PHE A 1 11 ? 17.189 0.828 -0.743 1.00 0.21 11 PHE A CA 15
ATOM 4230 C C . PHE A 1 11 ? 17.992 1.043 0.531 1.00 0.19 11 PHE A C 15
ATOM 4231 O O . PHE A 1 11 ? 19.201 1.067 0.512 1.00 0.21 11 PHE A O 15
ATOM 4248 N N . ALA A 1 12 ? 17.330 1.159 1.648 1.00 0.20 12 ALA A N 15
ATOM 4249 C CA . ALA A 1 12 ? 18.064 1.346 2.925 1.00 0.20 12 ALA A CA 15
ATOM 4250 C C . ALA A 1 12 ? 19.069 0.203 3.101 1.00 0.17 12 ALA A C 15
ATOM 4251 O O . ALA A 1 12 ? 20.171 0.408 3.567 1.00 0.21 12 ALA A O 15
ATOM 4258 N N . ARG A 1 13 ? 18.704 -0.999 2.727 1.00 0.17 13 ARG A N 15
ATOM 4259 C CA . ARG A 1 13 ? 19.655 -2.142 2.881 1.00 0.19 13 ARG A CA 15
ATOM 4260 C C . ARG A 1 13 ? 20.844 -1.961 1.931 1.00 0.19 13 ARG A C 15
ATOM 4261 O O . ARG A 1 13 ? 21.973 -1.797 2.364 1.00 0.24 13 ARG A O 15
ATOM 4299 N N . LEU A 1 15 ? 21.679 0.532 0.356 1.00 0.20 15 LEU A N 15
ATOM 4300 C CA . LEU A 1 15 ? 22.301 1.843 0.677 1.00 0.25 15 LEU A CA 15
ATOM 4301 C C . LEU A 1 15 ? 23.079 1.708 1.987 1.00 0.26 15 LEU A C 15
ATOM 4302 O O . LEU A 1 15 ? 24.221 2.122 2.083 1.00 0.31 15 LEU A O 15
ATOM 4318 N N . ALA A 1 16 ? 22.485 1.102 2.988 1.00 0.27 16 ALA A N 15
ATOM 4319 C CA . ALA A 1 16 ? 23.212 0.913 4.276 1.00 0.30 16 ALA A CA 15
ATOM 4320 C C . ALA A 1 16 ? 24.508 0.151 3.989 1.00 0.27 16 ALA A C 15
ATOM 4321 O O . ALA A 1 16 ? 25.552 0.463 4.526 1.00 0.35 16 ALA A O 15
ATOM 4328 N N . ASN A 1 17 ? 24.458 -0.828 3.118 1.00 0.29 17 ASN A N 15
ATOM 4329 C CA . ASN A 1 17 ? 25.710 -1.574 2.781 1.00 0.40 17 ASN A CA 15
ATOM 4330 C C . ASN A 1 17 ? 26.508 -0.737 1.778 1.00 0.39 17 ASN A C 15
ATOM 4331 O O . ASN A 1 17 ? 27.722 -0.703 1.819 1.00 0.48 17 ASN A O 15
ATOM 4342 N N . TYR A 1 18 ? 25.836 -0.056 0.883 1.00 0.36 18 TYR A N 15
ATOM 4343 C CA . TYR A 1 18 ? 26.559 0.795 -0.108 1.00 0.42 18 TYR A CA 15
ATOM 4344 C C . TYR A 1 18 ? 27.245 1.953 0.631 1.00 0.50 18 TYR A C 15
ATOM 4345 O O . TYR A 1 18 ? 28.395 2.249 0.390 1.00 0.63 18 TYR A O 15
ATOM 4366 N N . GLY A 1 1 ? 1.841 3.827 0.481 1.00 0.66 1 GLY A N 16
ATOM 4367 C CA . GLY A 1 1 ? 1.460 2.397 0.318 1.00 0.58 1 GLY A CA 16
ATOM 4368 C C . GLY A 1 1 ? 2.621 1.502 0.755 1.00 0.45 1 GLY A C 16
ATOM 4369 O O . GLY A 1 1 ? 3.726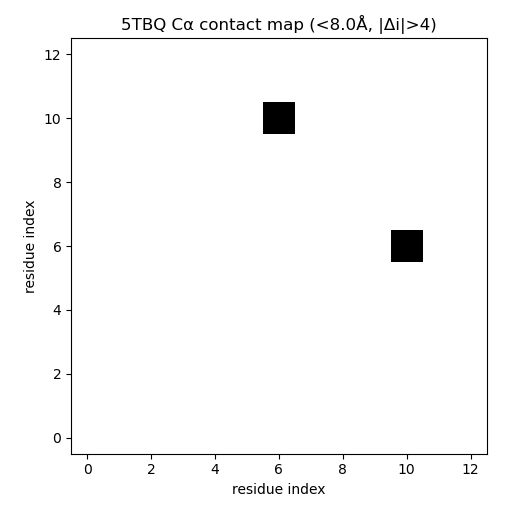 1.961 0.959 1.00 0.51 1 GLY A O 16
ATOM 4375 N N . GLU A 1 2 ? 2.371 0.230 0.897 1.00 0.39 2 GLU A N 16
ATOM 4376 C CA . GLU A 1 2 ? 3.443 -0.723 1.324 1.00 0.33 2 GLU A CA 16
ATOM 4377 C C . GLU A 1 2 ? 4.691 -0.566 0.440 1.00 0.26 2 GLU A C 16
ATOM 4378 O O . GLU A 1 2 ? 5.803 -0.482 0.930 1.00 0.28 2 GLU A O 16
ATOM 4424 N N . LEU A 1 5 ? 7.623 1.231 1.569 1.00 0.19 5 LEU A N 16
ATOM 4425 C CA . LEU A 1 5 ? 8.534 0.571 2.538 1.00 0.20 5 LEU A CA 16
ATOM 4426 C C . LEU A 1 5 ? 9.446 -0.393 1.782 1.00 0.19 5 LEU A C 16
ATOM 4427 O O . LEU A 1 5 ? 10.652 -0.354 1.922 1.00 0.27 5 LEU A O 16
ATOM 4443 N N . ALA A 1 6 ? 8.884 -1.248 0.968 1.00 0.19 6 ALA A N 16
ATOM 4444 C CA . ALA A 1 6 ? 9.730 -2.203 0.192 1.00 0.25 6 ALA A CA 16
ATOM 4445 C C . ALA A 1 6 ? 10.889 -1.436 -0.452 1.00 0.24 6 ALA A C 16
ATOM 4446 O O . ALA A 1 6 ? 12.033 -1.836 -0.368 1.00 0.32 6 ALA A O 16
ATOM 4470 N N . LYS A 1 8 ? 11.993 1.911 0.210 1.00 0.23 8 LYS A N 16
ATOM 447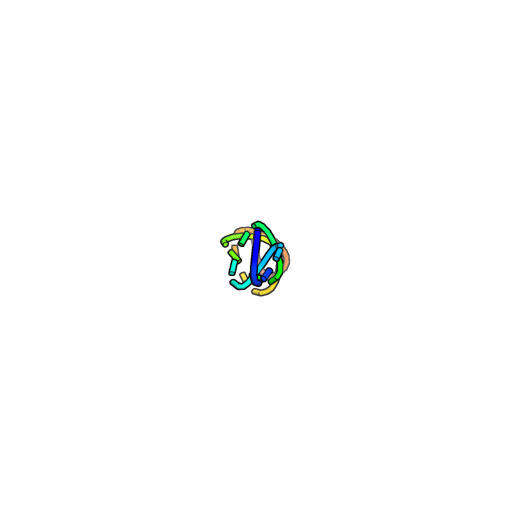1 C CA . LYS A 1 8 ? 12.791 2.582 1.281 1.00 0.25 8 LYS A CA 16
ATOM 4472 C C . LYS A 1 8 ? 13.523 1.541 2.138 1.00 0.27 8 LYS A C 16
ATOM 4473 O O . LYS A 1 8 ? 14.683 1.702 2.468 1.00 0.33 8 LYS A O 16
ATOM 4492 N N . ALA A 1 9 ? 12.860 0.473 2.495 1.00 0.26 9 ALA A N 16
ATOM 4493 C CA . ALA A 1 9 ? 13.520 -0.575 3.328 1.00 0.28 9 ALA A CA 16
ATOM 4494 C C . ALA A 1 9 ? 14.574 -1.311 2.492 1.00 0.24 9 ALA A C 16
ATOM 4495 O O . ALA A 1 9 ? 15.617 -1.706 2.991 1.00 0.24 9 ALA A O 16
ATOM 4519 N N . PHE A 1 11 ? 16.192 -0.010 -0.235 1.00 0.22 11 PHE A N 16
ATOM 4520 C CA . PHE A 1 11 ? 17.293 0.961 -0.512 1.00 0.21 11 PHE A CA 16
ATOM 4521 C C . PHE A 1 11 ? 18.109 1.116 0.766 1.00 0.19 11 PHE A C 16
ATOM 4522 O O . PHE A 1 11 ? 19.322 1.188 0.739 1.00 0.21 11 PHE A O 16
ATOM 4539 N N . ALA A 1 12 ? 17.446 1.136 1.889 1.00 0.20 12 ALA A N 16
ATOM 4540 C CA . ALA A 1 12 ? 18.165 1.262 3.182 1.00 0.20 12 ALA A CA 16
ATOM 4541 C C . ALA A 1 12 ? 19.150 0.103 3.326 1.00 0.17 12 ALA A C 16
ATOM 4542 O O . ALA A 1 12 ? 20.183 0.237 3.937 1.00 0.21 12 ALA A O 16
ATOM 4549 N N . ARG A 1 13 ? 18.844 -1.036 2.767 1.00 0.17 13 ARG A N 16
ATOM 4550 C CA . ARG A 1 13 ? 19.780 -2.191 2.886 1.00 0.19 13 ARG A CA 16
ATOM 4551 C C . ARG A 1 13 ? 20.963 -2.015 1.925 1.00 0.19 13 ARG A C 16
ATOM 4552 O O . ARG A 1 13 ? 22.102 -1.908 2.341 1.00 0.24 13 ARG A O 16
ATOM 4590 N N . LEU A 1 15 ? 21.960 0.535 0.158 1.00 0.20 15 LEU A N 16
ATOM 4591 C CA . LEU A 1 15 ? 22.721 1.791 0.386 1.00 0.25 15 LEU A CA 16
ATOM 4592 C C . LEU A 1 15 ? 23.374 1.775 1.773 1.00 0.26 15 LEU A C 16
ATOM 4593 O O . LEU A 1 15 ? 24.437 2.334 1.963 1.00 0.31 15 LEU A O 16
ATOM 4609 N N . ALA A 1 16 ? 22.785 1.112 2.734 1.00 0.27 16 ALA A N 16
ATOM 4610 C CA . ALA A 1 16 ? 23.433 1.048 4.078 1.00 0.30 16 ALA A CA 16
ATOM 4611 C C . ALA A 1 16 ? 24.492 -0.059 4.048 1.00 0.27 16 ALA A C 16
ATOM 4612 O O . ALA A 1 16 ? 25.522 0.039 4.682 1.00 0.35 16 ALA A O 16
ATOM 4619 N N . ASN A 1 17 ? 24.251 -1.112 3.304 1.00 0.29 17 ASN A N 16
ATOM 4620 C CA . ASN A 1 17 ? 25.258 -2.212 3.234 1.00 0.40 17 ASN A CA 16
ATOM 4621 C C . ASN A 1 17 ? 26.517 -1.691 2.532 1.00 0.39 17 ASN A C 16
ATOM 4622 O O . ASN A 1 17 ? 27.626 -2.013 2.916 1.00 0.48 17 ASN A O 16
ATOM 4633 N N . TYR A 1 18 ? 26.363 -0.871 1.521 1.00 0.36 18 TYR A N 16
ATOM 4634 C CA . TYR A 1 18 ? 27.553 -0.322 0.815 1.00 0.42 18 TYR A CA 16
ATOM 4635 C C . TYR A 1 18 ? 28.310 0.628 1.757 1.00 0.50 18 TYR A C 16
ATOM 4636 O O . TYR A 1 18 ? 28.590 1.757 1.415 1.00 0.63 18 TYR A O 16
ATOM 4657 N N . GLY A 1 1 ? 2.119 4.218 1.402 1.00 0.66 1 GLY A N 17
ATOM 4658 C CA . GLY A 1 1 ? 1.791 2.989 0.622 1.00 0.58 1 GLY A CA 17
ATOM 4659 C C . GLY A 1 1 ? 2.782 1.877 0.979 1.00 0.45 1 GLY A C 17
ATOM 4660 O O . GLY A 1 1 ? 3.921 2.131 1.320 1.00 0.51 1 GLY A O 17
ATOM 4666 N N . GLU A 1 2 ? 2.347 0.652 0.902 1.00 0.39 2 GLU A N 17
ATOM 4667 C CA . GLU A 1 2 ? 3.230 -0.511 1.229 1.00 0.33 2 GLU A CA 17
ATOM 4668 C C . GLU A 1 2 ? 4.440 -0.562 0.280 1.00 0.26 2 GLU A C 17
ATOM 4669 O O . GLU A 1 2 ? 5.527 -0.937 0.670 1.00 0.28 2 GLU A O 17
ATOM 4715 N N . LEU A 1 5 ? 7.784 1.583 1.607 1.00 0.19 5 LEU A N 17
ATOM 4716 C CA . LEU A 1 5 ? 8.724 0.953 2.575 1.00 0.20 5 LEU A CA 17
ATOM 4717 C C . LEU A 1 5 ? 9.545 -0.135 1.882 1.00 0.19 5 LEU A C 17
ATOM 4718 O O . LEU A 1 5 ? 10.748 -0.197 2.027 1.00 0.27 5 LEU A O 17
ATOM 4734 N N . ALA A 1 6 ? 8.913 -0.980 1.124 1.00 0.19 6 ALA A N 17
ATOM 4735 C CA . ALA A 1 6 ? 9.672 -2.054 0.413 1.00 0.25 6 ALA A CA 17
ATOM 4736 C C . ALA A 1 6 ? 10.861 -1.421 -0.319 1.00 0.24 6 ALA A C 17
ATOM 4737 O O . ALA A 1 6 ? 11.995 -1.847 -0.181 1.00 0.32 6 ALA A O 17
ATOM 4761 N N . LYS A 1 8 ? 12.053 1.846 0.018 1.00 0.23 8 LYS A N 17
ATOM 4762 C CA . LYS A 1 8 ? 12.872 2.588 1.026 1.00 0.25 8 LYS A CA 17
ATOM 4763 C C . LYS A 1 8 ? 13.657 1.595 1.892 1.00 0.27 8 LYS A C 17
ATOM 4764 O O . LYS A 1 8 ? 14.853 1.729 2.089 1.00 0.33 8 LYS A O 17
ATOM 4783 N N . ALA A 1 9 ? 12.992 0.592 2.400 1.00 0.26 9 ALA A N 17
ATOM 4784 C CA . ALA A 1 9 ? 13.680 -0.421 3.248 1.00 0.28 9 ALA A CA 17
ATOM 4785 C C . ALA A 1 9 ? 14.730 -1.156 2.413 1.00 0.24 9 ALA A C 17
ATOM 4786 O O . ALA A 1 9 ? 15.841 -1.380 2.857 1.00 0.24 9 ALA A O 17
ATOM 4810 N N . PHE A 1 11 ? 16.248 -0.050 -0.330 1.00 0.22 11 PHE A N 17
ATOM 4811 C CA . PHE A 1 11 ? 17.343 0.930 -0.602 1.00 0.21 11 PHE A CA 17
ATOM 4812 C C . PHE A 1 11 ? 18.094 1.146 0.710 1.00 0.19 11 PHE A C 17
ATOM 4813 O O . PHE A 1 11 ? 19.307 1.201 0.745 1.00 0.21 11 PHE A O 17
ATOM 4830 N N . ALA A 1 12 ? 17.373 1.227 1.797 1.00 0.20 12 ALA A N 17
ATOM 4831 C CA . ALA A 1 12 ? 18.029 1.407 3.117 1.00 0.20 12 ALA A CA 17
ATOM 4832 C C . ALA A 1 12 ? 18.962 0.224 3.371 1.00 0.17 12 ALA A C 17
ATOM 4833 O O . ALA A 1 12 ? 19.860 0.299 4.181 1.00 0.21 12 ALA A O 17
ATOM 4840 N N . ARG A 1 13 ? 18.760 -0.869 2.681 1.00 0.17 13 ARG A N 17
ATOM 4841 C CA . ARG A 1 13 ? 19.647 -2.051 2.875 1.00 0.19 13 ARG A CA 17
ATOM 4842 C C . ARG A 1 13 ? 20.885 -1.891 1.990 1.00 0.19 13 ARG A C 17
ATOM 4843 O O . ARG A 1 13 ? 21.990 -1.774 2.479 1.00 0.24 13 ARG A O 17
ATOM 4881 N N . LEU A 1 15 ? 21.934 0.622 0.433 1.00 0.20 15 LEU A N 17
ATOM 4882 C CA . LEU A 1 15 ? 22.639 1.895 0.725 1.00 0.25 15 LEU A CA 17
ATOM 4883 C C . LEU A 1 15 ? 23.109 1.923 2.185 1.00 0.26 15 LEU A C 17
ATOM 4884 O O . LEU A 1 15 ? 23.962 2.710 2.547 1.00 0.31 15 LEU A O 17
ATOM 4900 N N . ALA A 1 16 ? 22.600 1.051 3.023 1.00 0.27 16 ALA A N 17
ATOM 4901 C CA . ALA A 1 16 ? 23.072 1.031 4.442 1.00 0.30 16 ALA A CA 17
ATOM 4902 C C . ALA A 1 16 ? 24.544 0.612 4.460 1.00 0.27 16 ALA A C 17
ATOM 4903 O O . ALA A 1 16 ? 25.370 1.243 5.089 1.00 0.35 16 ALA A O 17
ATOM 4910 N N . ASN A 1 17 ? 24.886 -0.441 3.757 1.00 0.29 17 ASN A N 17
ATOM 4911 C CA . ASN A 1 17 ? 26.314 -0.874 3.724 1.00 0.40 17 ASN A CA 17
ATOM 4912 C C . ASN A 1 17 ? 27.115 0.172 2.943 1.00 0.39 17 ASN A C 17
ATOM 4913 O O . ASN A 1 17 ? 28.256 0.455 3.247 1.00 0.48 17 ASN A O 17
ATOM 4924 N N . TYR A 1 18 ? 26.509 0.744 1.937 1.00 0.36 18 TYR A N 17
ATOM 4925 C CA . TYR A 1 18 ? 27.201 1.783 1.120 1.00 0.42 18 TYR A CA 17
ATOM 4926 C C . TYR A 1 18 ? 27.294 3.096 1.916 1.00 0.50 18 TYR A C 17
ATOM 4927 O O . TYR A 1 18 ? 28.346 3.691 2.014 1.00 0.63 18 TYR A O 17
ATOM 4948 N N . GLY A 1 1 ? 3.418 5.176 1.394 1.00 0.66 1 GLY A N 18
ATOM 4949 C CA . GLY A 1 1 ? 2.575 4.121 0.754 1.00 0.58 1 GLY A CA 18
ATOM 4950 C C . GLY A 1 1 ? 3.150 2.743 1.091 1.00 0.45 1 GLY A C 18
ATOM 4951 O O . GLY A 1 1 ? 4.144 2.634 1.783 1.00 0.51 1 GLY A O 18
ATOM 4957 N N . GLU A 1 2 ? 2.544 1.697 0.595 1.00 0.39 2 GLU A N 18
ATOM 4958 C CA . GLU A 1 2 ? 3.055 0.319 0.869 1.00 0.33 2 GLU A CA 18
ATOM 4959 C C . GLU A 1 2 ? 4.281 0.043 -0.008 1.00 0.26 2 GLU A C 18
ATOM 4960 O O . GLU A 1 2 ? 5.252 -0.542 0.428 1.00 0.28 2 GLU A O 18
ATOM 5006 N N . LEU A 1 5 ? 7.528 2.240 1.464 1.00 0.19 5 LEU A N 18
ATOM 5007 C CA . LEU A 1 5 ? 8.316 1.637 2.572 1.00 0.20 5 LEU A CA 18
ATOM 5008 C C . LEU A 1 5 ? 9.177 0.497 2.028 1.00 0.19 5 LEU A C 18
ATOM 5009 O O . LEU A 1 5 ? 10.356 0.412 2.310 1.00 0.27 5 LEU A O 18
ATOM 5025 N N . ALA A 1 6 ? 8.600 -0.362 1.239 1.00 0.19 6 ALA A N 18
ATOM 5026 C CA . ALA A 1 6 ? 9.380 -1.492 0.653 1.00 0.25 6 ALA A CA 18
ATOM 5027 C C . ALA A 1 6 ? 10.597 -0.933 -0.093 1.00 0.24 6 ALA A C 18
ATOM 5028 O O . ALA A 1 6 ? 11.729 -1.309 0.165 1.00 0.32 6 ALA A O 18
ATOM 5052 N N . LYS A 1 8 ? 11.980 2.029 0.110 1.00 0.23 8 LYS A N 18
ATOM 5053 C CA . LYS A 1 8 ? 12.869 2.672 1.119 1.00 0.25 8 LYS A CA 18
ATOM 5054 C C . LYS A 1 8 ? 13.562 1.581 1.944 1.00 0.27 8 LYS A C 18
ATOM 5055 O O . LYS A 1 8 ? 14.759 1.619 2.173 1.00 0.33 8 LYS A O 18
ATOM 5074 N N . ALA A 1 9 ? 12.809 0.607 2.388 1.00 0.26 9 ALA A N 18
ATOM 5075 C CA . ALA A 1 9 ? 13.396 -0.497 3.201 1.00 0.28 9 ALA A CA 18
ATOM 5076 C C . ALA A 1 9 ? 14.475 -1.241 2.402 1.00 0.24 9 ALA A C 18
ATOM 5077 O O . ALA A 1 9 ? 15.557 -1.496 2.901 1.00 0.24 9 ALA A O 18
ATOM 5101 N N . PHE A 1 11 ? 16.127 -0.164 -0.312 1.00 0.22 11 PHE A N 18
ATOM 5102 C CA . PHE A 1 11 ? 17.234 0.798 -0.604 1.00 0.21 11 PHE A CA 18
ATOM 5103 C C . PHE A 1 11 ? 18.035 1.007 0.680 1.00 0.19 11 PHE A C 18
ATOM 5104 O O . PHE A 1 11 ? 19.249 1.075 0.666 1.00 0.21 11 PHE A O 18
ATOM 5121 N N . ALA A 1 12 ? 17.363 1.074 1.798 1.00 0.20 12 ALA A N 18
ATOM 5122 C CA . ALA A 1 12 ? 18.075 1.256 3.090 1.00 0.20 12 ALA A CA 18
ATOM 5123 C C . ALA A 1 12 ? 19.107 0.141 3.274 1.00 0.17 12 ALA A C 18
ATOM 5124 O O . ALA A 1 12 ? 20.142 0.345 3.868 1.00 0.21 12 ALA A O 18
ATOM 5131 N N . ARG A 1 13 ? 18.839 -1.039 2.772 1.00 0.17 13 ARG A N 18
ATOM 5132 C CA . ARG A 1 13 ? 19.824 -2.149 2.939 1.00 0.19 13 ARG A CA 18
ATOM 5133 C C . ARG A 1 13 ? 20.992 -1.966 1.959 1.00 0.19 13 ARG A C 18
ATOM 5134 O O . ARG A 1 13 ? 22.125 -1.777 2.364 1.00 0.24 13 ARG A O 18
ATOM 5172 N N . LEU A 1 15 ? 21.873 0.502 0.259 1.00 0.20 15 LEU A N 18
ATOM 5173 C CA . LEU A 1 15 ? 22.565 1.798 0.471 1.00 0.25 15 LEU A CA 18
ATOM 5174 C C . LEU A 1 15 ? 23.090 1.883 1.910 1.00 0.26 15 LEU A C 18
ATOM 5175 O O . LEU A 1 15 ? 23.931 2.710 2.216 1.00 0.31 15 LEU A O 18
ATOM 5191 N N . ALA A 1 16 ? 22.640 1.019 2.790 1.00 0.27 16 ALA A N 18
ATOM 5192 C CA . ALA A 1 16 ? 23.164 1.054 4.190 1.00 0.30 16 ALA A CA 18
ATOM 5193 C C . ALA A 1 16 ? 24.668 0.782 4.141 1.00 0.27 16 ALA A C 18
ATOM 5194 O O . ALA A 1 16 ? 25.457 1.490 4.735 1.00 0.35 16 ALA A O 18
ATOM 5201 N N . ASN A 1 17 ? 25.073 -0.229 3.414 1.00 0.29 17 ASN A N 18
ATOM 5202 C CA . ASN A 1 17 ? 26.534 -0.526 3.306 1.00 0.40 17 ASN A CA 18
ATOM 5203 C C . ASN A 1 17 ? 27.194 0.582 2.480 1.00 0.39 17 ASN A C 18
ATOM 5204 O O . ASN A 1 17 ? 28.330 0.949 2.702 1.00 0.48 17 ASN A O 18
ATOM 5215 N N . TYR A 1 18 ? 26.475 1.111 1.527 1.00 0.36 18 TYR A N 18
ATOM 5216 C CA . TYR A 1 18 ? 27.029 2.201 0.669 1.00 0.42 18 TYR A CA 18
ATOM 5217 C C . TYR A 1 18 ? 27.100 3.511 1.469 1.00 0.50 18 TYR A C 18
ATOM 5218 O O . TYR A 1 18 ? 28.117 4.172 1.491 1.00 0.63 18 TYR A O 18
ATOM 5239 N N . GLY A 1 1 ? 1.995 3.553 -0.074 1.00 0.66 1 GLY A N 19
ATOM 5240 C CA . GLY A 1 1 ? 2.836 3.528 1.167 1.00 0.58 1 GLY A CA 19
ATOM 5241 C C . GLY A 1 1 ? 3.518 2.167 1.262 1.00 0.45 1 GLY A C 19
ATOM 5242 O O . GLY A 1 1 ? 4.726 2.057 1.346 1.00 0.51 1 GLY A O 19
ATOM 5248 N N . GLU A 1 2 ? 2.730 1.138 1.216 1.00 0.39 2 GLU A N 19
ATOM 5249 C CA . GLU A 1 2 ? 3.242 -0.257 1.263 1.00 0.33 2 GLU A CA 19
ATOM 5250 C C . GLU A 1 2 ? 4.452 -0.433 0.327 1.00 0.26 2 GLU A C 19
ATOM 5251 O O . GLU A 1 2 ? 5.483 -0.943 0.723 1.00 0.28 2 GLU A O 19
ATOM 5297 N N . LEU A 1 5 ? 7.580 1.805 1.411 1.00 0.19 5 LEU A N 19
ATOM 5298 C CA . LEU A 1 5 ? 8.372 1.183 2.506 1.00 0.20 5 LEU A CA 19
ATOM 5299 C C . LEU A 1 5 ? 9.289 0.099 1.931 1.00 0.19 5 LEU A C 19
ATOM 5300 O O . LEU A 1 5 ? 10.485 0.120 2.141 1.00 0.27 5 LEU A O 19
ATOM 5316 N N . ALA A 1 6 ? 8.740 -0.842 1.207 1.00 0.19 6 ALA A N 19
ATOM 5317 C CA . ALA A 1 6 ? 9.586 -1.926 0.617 1.00 0.25 6 ALA A CA 19
ATOM 5318 C C . ALA A 1 6 ? 10.777 -1.305 -0.125 1.00 0.24 6 ALA A C 19
ATOM 5319 O O . ALA A 1 6 ? 11.922 -1.661 0.099 1.00 0.32 6 ALA A O 19
ATOM 5343 N N . LYS A 1 8 ? 12.018 1.858 0.041 1.00 0.23 8 LYS A N 19
ATOM 5344 C CA . LYS A 1 8 ? 12.859 2.585 1.036 1.00 0.25 8 LYS A CA 19
ATOM 5345 C C . LYS A 1 8 ? 13.588 1.568 1.920 1.00 0.27 8 LYS A C 19
ATOM 5346 O O . LYS A 1 8 ? 14.775 1.682 2.179 1.00 0.33 8 LYS A O 19
ATOM 5365 N N . ALA A 1 9 ? 12.879 0.570 2.378 1.00 0.26 9 ALA A N 19
ATOM 5366 C CA . ALA A 1 9 ? 13.500 -0.471 3.247 1.00 0.28 9 ALA A CA 19
ATOM 5367 C C . ALA A 1 9 ? 14.592 -1.224 2.478 1.00 0.24 9 ALA A C 19
ATOM 5368 O O . ALA A 1 9 ? 15.672 -1.449 2.989 1.00 0.24 9 ALA A O 19
ATOM 5392 N N . PHE A 1 11 ? 16.202 -0.202 -0.296 1.00 0.22 11 PHE A N 19
ATOM 5393 C CA . PHE A 1 11 ? 17.277 0.777 -0.639 1.00 0.21 11 PHE A CA 19
ATOM 5394 C C . PHE A 1 11 ? 18.113 1.014 0.611 1.00 0.19 11 PHE A C 19
ATOM 5395 O O . PHE A 1 11 ? 19.324 1.004 0.567 1.00 0.21 11 PHE A O 19
ATOM 5412 N N . ALA A 1 12 ? 17.475 1.188 1.736 1.00 0.20 12 ALA A N 19
ATOM 5413 C CA . ALA A 1 12 ? 18.238 1.399 2.995 1.00 0.20 12 ALA A CA 19
ATOM 5414 C C . ALA A 1 12 ? 19.233 0.247 3.185 1.00 0.17 12 ALA A C 19
ATOM 5415 O O . ALA A 1 12 ? 20.339 0.446 3.642 1.00 0.21 12 ALA A O 19
ATOM 5422 N N . ARG A 1 13 ? 18.856 -0.955 2.825 1.00 0.17 13 ARG A N 19
ATOM 5423 C CA . ARG A 1 13 ? 19.796 -2.106 2.985 1.00 0.19 13 ARG A CA 19
ATOM 5424 C C . ARG A 1 13 ? 21.001 -1.912 2.056 1.00 0.19 13 ARG A C 19
ATOM 5425 O O . ARG A 1 13 ? 22.129 -1.774 2.502 1.00 0.24 13 ARG A O 19
ATOM 5463 N N . LEU A 1 15 ? 21.783 0.643 0.444 1.00 0.20 15 LEU A N 19
ATOM 5464 C CA . LEU A 1 15 ? 22.359 1.980 0.748 1.00 0.25 15 LEU A CA 19
ATOM 5465 C C . LEU A 1 15 ? 23.144 1.907 2.059 1.00 0.26 15 LEU A C 19
ATOM 5466 O O . LEU A 1 15 ? 24.268 2.366 2.139 1.00 0.31 15 LEU A O 19
ATOM 5482 N N . ALA A 1 16 ? 22.578 1.314 3.084 1.00 0.27 16 ALA A N 19
ATOM 5483 C CA . ALA A 1 16 ? 23.316 1.199 4.377 1.00 0.30 16 ALA A CA 19
ATOM 5484 C C . ALA A 1 16 ? 24.667 0.536 4.108 1.00 0.27 16 ALA A C 19
ATOM 5485 O O . ALA A 1 16 ? 25.693 0.972 4.592 1.00 0.35 16 ALA A O 19
ATOM 5492 N N . ASN A 1 17 ? 24.672 -0.509 3.321 1.00 0.29 17 ASN A N 19
ATOM 5493 C CA . ASN A 1 17 ? 25.961 -1.191 3.001 1.00 0.40 17 ASN A CA 19
ATOM 5494 C C . ASN A 1 17 ? 26.702 -0.385 1.927 1.00 0.39 17 ASN A C 19
ATOM 5495 O O . ASN A 1 17 ? 27.908 -0.251 1.968 1.00 0.48 17 ASN A O 19
ATOM 5506 N N . TYR A 1 18 ? 25.992 0.157 0.972 1.00 0.36 18 TYR A N 19
ATOM 5507 C CA . TYR A 1 18 ? 26.663 0.963 -0.094 1.00 0.42 18 TYR A CA 19
ATOM 5508 C C . TYR A 1 18 ? 27.217 2.266 0.507 1.00 0.50 18 TYR A C 19
ATOM 5509 O O . TYR A 1 18 ? 28.308 2.684 0.184 1.00 0.63 18 TYR A O 19
ATOM 5530 N N . GLY A 1 1 ? 2.136 4.391 0.841 1.00 0.66 1 GLY A N 20
ATOM 5531 C CA . GLY A 1 1 ? 1.717 3.019 0.421 1.00 0.58 1 GLY A CA 20
ATOM 5532 C C . GLY A 1 1 ? 2.767 2.003 0.884 1.00 0.45 1 GLY A C 20
ATOM 5533 O O . GLY A 1 1 ? 3.864 2.369 1.250 1.00 0.51 1 GLY A O 20
ATOM 5539 N N . GLU A 1 2 ? 2.438 0.738 0.877 1.00 0.39 2 GLU A N 20
ATOM 5540 C CA . GLU A 1 2 ? 3.412 -0.306 1.325 1.00 0.33 2 GLU A CA 20
ATOM 5541 C C . GLU A 1 2 ? 4.670 -0.285 0.440 1.00 0.26 2 GLU A C 20
ATOM 5542 O O . GLU A 1 2 ? 5.782 -0.148 0.925 1.00 0.28 2 GLU A O 20
ATOM 5588 N N . LEU A 1 5 ? 7.454 1.820 1.327 1.00 0.19 5 LEU A N 20
ATOM 5589 C CA . LEU A 1 5 ? 8.337 1.400 2.447 1.00 0.20 5 LEU A CA 20
ATOM 5590 C C . LEU A 1 5 ? 9.241 0.264 1.966 1.00 0.19 5 LEU A C 20
ATOM 5591 O O . LEU A 1 5 ? 10.432 0.254 2.224 1.00 0.27 5 LEU A O 20
ATOM 5607 N N . ALA A 1 6 ? 8.683 -0.686 1.258 1.00 0.19 6 ALA A N 20
ATOM 5608 C CA . ALA A 1 6 ? 9.501 -1.825 0.742 1.00 0.25 6 ALA A CA 20
ATOM 5609 C C . ALA A 1 6 ? 10.708 -1.274 -0.022 1.00 0.24 6 ALA A C 20
ATOM 5610 O O . ALA A 1 6 ? 11.840 -1.663 0.216 1.00 0.32 6 ALA A O 20
ATOM 5634 N N . LYS A 1 8 ? 12.143 1.629 0.212 1.00 0.23 8 LYS A N 20
ATOM 5635 C CA . LYS A 1 8 ? 13.050 2.220 1.235 1.00 0.25 8 LYS A CA 20
ATOM 5636 C C . LYS A 1 8 ? 13.694 1.088 2.039 1.00 0.27 8 LYS A C 20
ATOM 5637 O O . LYS A 1 8 ? 14.891 1.073 2.266 1.00 0.33 8 LYS A O 20
ATOM 5656 N N . ALA A 1 9 ? 12.903 0.135 2.460 1.00 0.26 9 ALA A N 20
ATOM 5657 C CA . ALA A 1 9 ? 13.447 -1.010 3.246 1.00 0.28 9 ALA A CA 20
ATOM 5658 C C . ALA A 1 9 ? 14.590 -1.689 2.479 1.00 0.24 9 ALA A C 20
ATOM 5659 O O . ALA A 1 9 ? 15.607 -2.053 3.054 1.00 0.24 9 ALA A O 20
ATOM 5683 N N . PHE A 1 11 ? 16.254 -0.353 -0.392 1.00 0.22 11 PHE A N 20
ATOM 5684 C CA . PHE A 1 11 ? 17.287 0.673 -0.724 1.00 0.21 11 PHE A CA 20
ATOM 5685 C C . PHE A 1 11 ? 18.056 0.975 0.553 1.00 0.19 11 PHE A C 20
ATOM 5686 O O . PHE A 1 11 ? 19.255 1.129 0.539 1.00 0.21 11 PHE A O 20
ATOM 5703 N N . ALA A 1 12 ? 17.379 1.010 1.668 1.00 0.20 12 ALA A N 20
ATOM 5704 C CA . ALA A 1 12 ? 18.089 1.262 2.945 1.00 0.20 12 ALA A CA 20
ATOM 5705 C C . ALA A 1 12 ? 19.189 0.209 3.116 1.00 0.17 12 ALA A C 20
ATOM 5706 O O . ALA A 1 12 ? 20.289 0.515 3.519 1.00 0.21 12 ALA A O 20
ATOM 5713 N N . ARG A 1 13 ? 18.902 -1.032 2.800 1.00 0.17 13 ARG A N 20
ATOM 5714 C CA . ARG A 1 13 ? 19.947 -2.094 2.944 1.00 0.19 13 ARG A CA 20
ATOM 5715 C C . ARG A 1 13 ? 21.140 -1.780 2.035 1.00 0.19 13 ARG A C 20
ATOM 5716 O O . ARG A 1 13 ? 22.243 -1.539 2.498 1.00 0.24 13 ARG A O 20
ATOM 5754 N N . LEU A 1 15 ? 21.774 0.848 0.419 1.00 0.20 15 LEU A N 20
ATOM 5755 C CA . LEU A 1 15 ? 22.278 2.209 0.735 1.00 0.25 15 LEU A CA 20
ATOM 5756 C C . LEU A 1 15 ? 23.034 2.152 2.062 1.00 0.26 15 LEU A C 20
ATOM 5757 O O . LEU A 1 15 ? 24.112 2.702 2.194 1.00 0.31 15 LEU A O 20
ATOM 5773 N N . ALA A 1 16 ? 22.500 1.459 3.036 1.00 0.27 16 ALA A N 20
ATOM 5774 C CA . ALA A 1 16 ? 23.213 1.336 4.338 1.00 0.30 16 ALA A CA 20
ATOM 5775 C C . ALA A 1 16 ? 24.547 0.634 4.085 1.00 0.27 16 ALA A C 20
ATOM 5776 O O . ALA A 1 16 ? 25.577 1.044 4.581 1.00 0.35 16 ALA A O 20
ATOM 5783 N N . ASN A 1 17 ? 24.539 -0.414 3.299 1.00 0.29 17 ASN A N 20
ATOM 5784 C CA . ASN A 1 17 ? 25.818 -1.121 3.002 1.00 0.40 17 ASN A CA 20
ATOM 5785 C C . ASN A 1 17 ? 26.633 -0.263 2.026 1.00 0.39 17 ASN A C 20
ATOM 5786 O O . ASN A 1 17 ? 27.839 -0.169 2.129 1.00 0.48 17 ASN A O 20
ATOM 5797 N N . TYR A 1 18 ? 25.979 0.362 1.081 1.00 0.36 18 TYR A N 20
ATOM 5798 C CA . TYR A 1 18 ? 26.710 1.224 0.102 1.00 0.42 18 TYR A CA 20
ATOM 5799 C C . TYR A 1 18 ? 27.207 2.498 0.803 1.00 0.50 18 TYR A C 20
ATOM 5800 O O . TYR A 1 18 ? 28.342 2.891 0.645 1.00 0.63 18 TYR A O 20
#

InterPro domains:
  IPR005918 Conantokin, conserved site [PS60025] (79-93)

Secondary structure (DSSP, 8-state):
----------TT-

B-factor: mean 0.38, std 0.19, range [0.16, 1.15]

Foldseek 3Di:
DPCVVCVCVCVVD